Protein AF-A0A438H5S3-F1 (afdb_monomer_lite)

Foldseek 3Di:
DDDDDDDDDDQDDDDDDDDDDDPVVVVPDPPPDDDDDDDDDDPPPPDDDDDDDDDDDDPQPPPCVVVVHDRPPDDDDDADPVLVLCLVWLPPDPDPPVDDPDPPPCVSLQEWEWEDDQKIKTKHWDLDFFDFALWDDQDAPRRPHNIGIIIFIGNGQPVLLVVLLVPAPCNVVLCVVCVVVVHDSLQSLVVLLVVVCVVVVPPASLVLQVQKAKQQCCQHGSPDVNGRPDHMDIGRDDPDRDSSVSSNNSSNSNVNVVVSVVRRVVSVVVRPGNHQAYEYDDDVVRDDVSSPPPVVDDDRHYHYDPDDDPDPDPDPPPPPPDDDPDDDDDDDDDD

Sequence (335 aa):
MLGLSPVPFLTFYFLAEVHYLTMDDINRTECSFPWPSIGFWSNPRCCEGKNFCYLPLIRRDLKFQEMGLRAGTPVGTSLIDAHAGGVGVMESVAVPDSESKEYEKGAICHRLVLVCGTSTCHMAVSRSKLFIPGVWGPFWSAMVPEYWLTEGGQSATGALLDYIIENHVASPRLANRAASQNISVFELLNKILESMMQDLKSPFLAALTEDIHVLPDFHGNRSPIADPKAKGVVCGLTLDTSEKQLALLYLATVQSIAYGTRHIVDHCNAHGHQVRILTSLVMLQYTTLSSVNDPRLEPFPCSLPSKKKPHLRRHPRVSNNTSQKRYEFPGSKAM

Secondary structure (DSSP, 8-state):
----PPPP-----------PPPTTSTTS---------------TT--SS----PPP-S-HHHHHHHHTPPTT---PPP--HHHHHHHHHHT--S---TT-----TTGGGGEEEEEESSSEEEEEEESS----TTSEEEEETSSSTTSEEEEEEES-SHHHHHHHHHTSTTHHHHHHHHHHTT--HHHHHHHHHHHHHHHTT-SSGGGGGTT-EEE--BTBB-SSS-BTT---EEES--S--SHHHHHHHHHHHHHHHHHHHHHHHHHHHHTT----EEEEES--TT--GGG---TTS--PPEE--S-PPP-----------------PPP-----

pLDDT: mean 70.26, std 30.18, range [19.78, 98.44]

Radius of gyration: 25.5 Å; chains: 1; bounding box: 62×104×63 Å

Organism: Vitis vinifera (NCBI:txid29760)

Structure (mmCIF, N/CA/C/O backbone):
data_AF-A0A438H5S3-F1
#
_entry.id   AF-A0A438H5S3-F1
#
loop_
_atom_site.group_PDB
_atom_site.id
_atom_site.type_symbol
_atom_site.label_atom_id
_atom_site.label_alt_id
_atom_site.label_comp_id
_atom_site.label_asym_id
_atom_site.label_entity_id
_atom_site.label_seq_id
_atom_site.pdbx_PDB_ins_code
_atom_site.Cartn_x
_atom_site.Cartn_y
_atom_site.Cartn_z
_atom_site.occupancy
_atom_site.B_iso_or_equiv
_atom_site.auth_seq_id
_atom_site.auth_comp_id
_atom_site.auth_asym_id
_atom_site.auth_atom_id
_atom_site.pdbx_PDB_model_num
ATOM 1 N N . MET A 1 1 ? -5.871 -46.529 9.927 1.00 37.06 1 MET A N 1
ATOM 2 C CA . MET A 1 1 ? -4.431 -46.209 9.878 1.00 37.06 1 MET A CA 1
ATOM 3 C C . MET A 1 1 ? -4.132 -45.513 8.564 1.00 37.06 1 MET A C 1
ATOM 5 O O . MET A 1 1 ? -3.998 -46.203 7.572 1.00 37.06 1 MET A O 1
ATOM 9 N N . LEU A 1 2 ? -4.062 -44.185 8.558 1.00 26.47 2 LEU A N 1
ATOM 10 C CA . LEU A 1 2 ? -3.264 -43.393 7.617 1.00 26.47 2 LEU A CA 1
ATOM 11 C C . LEU A 1 2 ? -2.935 -42.107 8.379 1.00 26.47 2 LEU A C 1
ATOM 13 O O . LEU A 1 2 ? -3.813 -41.288 8.635 1.00 26.47 2 LEU A O 1
ATOM 17 N N . GLY A 1 3 ? -1.707 -42.043 8.891 1.00 26.39 3 GLY A N 1
ATOM 18 C CA . GLY A 1 3 ? -1.201 -40.923 9.670 1.00 26.39 3 GLY A CA 1
ATOM 19 C C . GLY A 1 3 ? -0.801 -39.782 8.745 1.00 26.39 3 GLY A C 1
ATOM 20 O O . GLY A 1 3 ? 0.027 -39.969 7.859 1.00 26.39 3 GLY A O 1
ATOM 21 N N . LEU A 1 4 ? -1.381 -38.609 8.973 1.00 28.36 4 LEU A N 1
ATOM 22 C CA . LEU A 1 4 ? -0.857 -37.346 8.472 1.00 28.36 4 LEU A CA 1
ATOM 23 C C . LEU A 1 4 ? 0.078 -36.800 9.553 1.00 28.36 4 LEU A C 1
ATOM 25 O O . LEU A 1 4 ? -0.358 -36.522 10.670 1.00 28.36 4 LEU A O 1
ATOM 29 N N . SER A 1 5 ? 1.373 -36.718 9.249 1.00 23.91 5 SER A N 1
ATOM 30 C CA . SER A 1 5 ? 2.348 -36.079 10.134 1.00 23.91 5 SER A CA 1
ATOM 31 C C . SER A 1 5 ? 2.116 -34.563 10.159 1.00 23.91 5 SER A C 1
ATOM 33 O O . SER A 1 5 ? 1.920 -33.980 9.090 1.00 23.91 5 SER A O 1
ATOM 35 N N . PRO A 1 6 ? 2.204 -33.896 11.319 1.00 26.66 6 PRO A N 1
ATOM 36 C CA . PRO A 1 6 ? 2.187 -32.443 11.378 1.00 26.66 6 PRO A CA 1
ATOM 37 C C . PRO A 1 6 ? 3.535 -31.899 10.886 1.00 26.66 6 PRO A C 1
ATOM 39 O O . PRO A 1 6 ? 4.583 -32.204 11.454 1.00 26.66 6 PRO A O 1
ATOM 42 N N . VAL A 1 7 ? 3.514 -31.101 9.820 1.00 25.98 7 VAL A N 1
ATOM 43 C CA . VAL A 1 7 ? 4.663 -30.278 9.413 1.00 25.98 7 VAL A CA 1
ATOM 44 C C . VAL A 1 7 ? 4.727 -29.087 10.384 1.00 25.98 7 VAL A C 1
ATOM 46 O O . VAL A 1 7 ? 3.685 -28.481 10.646 1.00 25.98 7 VAL A O 1
ATOM 49 N N . PRO A 1 8 ? 5.885 -28.764 10.985 1.00 23.94 8 PRO A N 1
ATOM 50 C CA . PRO A 1 8 ? 5.950 -27.781 12.059 1.00 23.94 8 PRO A CA 1
ATOM 51 C C . PRO A 1 8 ? 5.757 -26.357 11.524 1.00 23.94 8 PRO A C 1
ATOM 53 O O . PRO A 1 8 ? 6.464 -25.907 10.626 1.00 23.94 8 PRO A O 1
ATOM 56 N N . PHE A 1 9 ? 4.812 -25.634 12.126 1.00 22.81 9 PHE A N 1
ATOM 57 C CA . PHE A 1 9 ? 4.673 -24.187 12.003 1.00 22.81 9 PHE A CA 1
ATOM 58 C C . PHE A 1 9 ? 5.877 -23.504 12.670 1.00 22.81 9 PHE A C 1
ATOM 60 O O . PHE A 1 9 ? 6.016 -23.563 13.892 1.00 22.81 9 PHE A O 1
ATOM 67 N N . LEU A 1 10 ? 6.729 -22.827 11.894 1.00 20.64 10 LEU A N 1
ATOM 68 C CA . LEU A 1 10 ? 7.662 -21.837 12.435 1.00 20.64 10 LEU A CA 1
ATOM 69 C C . LEU A 1 10 ? 7.034 -20.442 12.350 1.00 20.64 10 LEU A C 1
ATOM 71 O O . LEU A 1 10 ? 7.079 -19.767 11.325 1.00 20.64 10 LEU A O 1
ATOM 75 N N . THR A 1 11 ? 6.461 -20.007 13.468 1.00 21.38 11 THR A N 1
ATOM 76 C CA . THR A 1 11 ? 6.109 -18.608 13.720 1.00 21.38 11 THR A CA 1
ATOM 77 C C . THR A 1 11 ? 7.371 -17.876 14.174 1.00 21.38 11 THR A C 1
ATOM 79 O O . THR A 1 11 ? 7.846 -18.101 15.285 1.00 21.38 11 THR A O 1
ATOM 82 N N . PHE A 1 12 ? 7.931 -17.000 13.339 1.00 20.83 12 PHE A N 1
ATOM 83 C CA . PHE A 1 12 ? 9.063 -16.160 13.736 1.00 20.83 12 PHE A CA 1
ATOM 84 C C . PHE A 1 12 ? 8.586 -14.829 14.334 1.00 20.83 12 PHE A C 1
ATOM 86 O O . PHE A 1 12 ? 8.006 -13.989 13.646 1.00 20.83 12 PHE A O 1
ATOM 93 N N . TYR A 1 13 ? 8.884 -14.630 15.618 1.00 21.47 13 TYR A N 1
ATOM 94 C CA . TYR A 1 13 ? 8.902 -13.328 16.286 1.00 21.47 13 TYR A CA 1
ATOM 95 C C . TYR A 1 13 ? 10.319 -12.759 16.212 1.00 21.47 13 TYR A C 1
ATOM 97 O O . TYR A 1 13 ? 11.254 -13.457 16.592 1.00 21.47 13 TYR A O 1
ATOM 105 N N . PHE A 1 14 ? 10.493 -11.496 15.813 1.00 21.41 14 PHE A N 1
ATOM 106 C CA . PHE A 1 14 ? 11.745 -10.783 16.086 1.00 21.41 14 PHE A CA 1
ATOM 107 C C . PHE A 1 14 ? 11.515 -9.318 16.476 1.00 21.41 14 PHE A C 1
ATOM 109 O O . PHE A 1 14 ? 11.067 -8.492 15.680 1.00 21.41 14 PHE A O 1
ATOM 116 N N . LEU A 1 15 ? 11.871 -9.026 17.730 1.00 21.03 15 LEU A N 1
ATOM 117 C CA . LEU A 1 15 ? 12.288 -7.719 18.233 1.00 21.03 15 LEU A CA 1
ATOM 118 C C . LEU A 1 15 ? 13.704 -7.444 17.708 1.00 21.03 15 LEU A C 1
ATOM 120 O O . LEU A 1 15 ? 14.541 -8.343 17.720 1.00 21.03 15 LEU A O 1
ATOM 124 N N . ALA A 1 16 ? 13.994 -6.217 17.278 1.00 21.98 16 ALA A N 1
ATOM 125 C CA . ALA A 1 16 ? 15.363 -5.815 16.959 1.00 21.98 16 ALA A CA 1
ATOM 126 C C . ALA A 1 16 ? 15.687 -4.456 17.590 1.00 21.98 16 ALA A C 1
ATOM 128 O O . ALA A 1 16 ? 15.118 -3.427 17.208 1.00 21.98 16 ALA A O 1
ATOM 129 N N . GLU A 1 17 ? 16.604 -4.500 18.558 1.00 20.53 17 GLU A N 1
ATOM 130 C CA . GLU A 1 17 ? 17.316 -3.366 19.150 1.00 20.53 17 GLU A CA 1
ATOM 131 C C . GLU A 1 17 ? 18.382 -2.794 18.197 1.00 20.53 17 GLU A C 1
ATOM 133 O O . GLU A 1 17 ? 18.766 -3.395 17.193 1.00 20.53 17 GLU A O 1
ATOM 138 N N . VAL A 1 18 ? 18.808 -1.569 18.504 1.00 23.45 18 VAL A N 1
ATOM 139 C CA . VAL A 1 18 ? 19.548 -0.638 17.643 1.00 23.45 18 VAL A CA 1
ATOM 140 C C . VAL A 1 18 ? 21.055 -0.736 17.876 1.00 23.45 18 VAL A C 1
ATOM 142 O O . VAL A 1 18 ? 21.499 -0.539 19.000 1.00 23.45 18 VAL A O 1
ATOM 145 N N . HIS A 1 19 ? 21.853 -0.873 16.810 1.00 19.78 19 HIS A N 1
ATOM 146 C CA . HIS A 1 19 ? 23.276 -0.507 16.825 1.00 19.78 19 HIS A CA 1
ATOM 147 C C . HIS A 1 19 ? 23.683 0.234 15.537 1.00 19.78 19 HIS A C 1
ATOM 149 O O . HIS A 1 19 ? 23.229 -0.090 14.439 1.00 19.78 19 HIS A O 1
ATOM 155 N N . TYR A 1 20 ? 24.505 1.277 15.700 1.00 24.50 20 TYR A N 1
ATOM 156 C CA . TYR A 1 20 ? 24.965 2.214 14.665 1.00 24.50 20 TYR A CA 1
ATOM 157 C C . TYR A 1 20 ? 26.263 1.741 13.980 1.00 24.50 20 TYR A C 1
ATOM 159 O O . TYR A 1 20 ? 27.074 1.071 14.611 1.00 24.50 20 TYR A O 1
ATOM 167 N N . LEU A 1 21 ? 26.491 2.181 12.734 1.00 21.86 21 LEU A N 1
ATOM 168 C CA . LEU A 1 21 ? 27.829 2.292 12.126 1.00 21.86 21 LEU A CA 1
ATOM 169 C C . LEU A 1 21 ? 28.310 3.739 12.303 1.00 21.86 21 LEU A C 1
ATOM 171 O O . LEU A 1 21 ? 27.560 4.674 12.001 1.00 21.86 21 LEU A O 1
ATOM 175 N N . THR A 1 22 ? 29.524 3.928 12.813 1.00 24.50 22 THR A N 1
ATOM 176 C CA . THR A 1 22 ? 30.148 5.247 13.004 1.00 24.50 22 THR A CA 1
ATOM 177 C C . THR A 1 22 ? 30.963 5.645 11.766 1.00 24.50 22 THR A C 1
ATOM 179 O O . THR A 1 22 ? 31.219 4.839 10.873 1.00 24.50 22 THR A O 1
ATOM 182 N N . MET A 1 23 ? 31.358 6.921 11.685 1.00 26.53 23 MET A N 1
ATOM 183 C CA . MET A 1 23 ? 32.121 7.506 10.565 1.00 26.53 23 MET A CA 1
ATOM 184 C C . MET A 1 23 ? 33.448 6.789 10.237 1.00 26.53 23 MET A C 1
ATOM 186 O O . MET A 1 23 ? 33.975 6.983 9.142 1.00 26.53 23 MET A O 1
ATOM 190 N N . ASP A 1 24 ? 33.969 5.954 11.138 1.00 26.31 24 ASP A N 1
ATOM 191 C CA . ASP A 1 24 ? 35.230 5.232 10.944 1.00 26.31 24 ASP A CA 1
ATOM 192 C C . ASP A 1 24 ? 35.114 4.038 9.979 1.00 26.31 24 ASP A C 1
ATOM 194 O O . ASP A 1 24 ? 36.100 3.684 9.328 1.00 26.31 24 ASP A O 1
ATOM 198 N N . ASP A 1 25 ? 33.916 3.466 9.801 1.00 26.98 25 ASP A N 1
ATOM 199 C CA . ASP A 1 25 ? 33.708 2.290 8.939 1.00 26.98 25 ASP A CA 1
ATOM 200 C C . ASP A 1 25 ? 33.747 2.630 7.437 1.00 26.98 25 ASP A C 1
ATOM 202 O O . ASP A 1 25 ? 34.123 1.800 6.610 1.00 26.98 25 ASP A O 1
ATOM 206 N N . ILE A 1 26 ? 33.417 3.875 7.070 1.00 31.47 26 ILE A N 1
ATOM 207 C CA . ILE A 1 26 ? 33.381 4.344 5.670 1.00 31.47 26 ILE A CA 1
ATOM 208 C C . ILE A 1 26 ? 34.795 4.540 5.098 1.00 31.47 26 ILE A C 1
ATOM 210 O O . ILE A 1 26 ? 35.000 4.400 3.894 1.00 31.47 26 ILE A O 1
ATOM 214 N N . ASN A 1 27 ? 35.790 4.812 5.944 1.00 26.31 27 ASN A N 1
ATOM 215 C CA . ASN A 1 27 ? 37.162 5.070 5.498 1.00 26.31 27 ASN A CA 1
ATOM 216 C C . ASN A 1 27 ? 37.997 3.796 5.269 1.00 26.31 27 ASN A C 1
ATOM 218 O O . ASN A 1 27 ? 39.144 3.910 4.841 1.00 26.31 27 ASN A O 1
ATOM 222 N N . ARG A 1 28 ? 37.466 2.592 5.546 1.00 25.48 28 ARG A N 1
ATOM 223 C CA . ARG A 1 28 ? 38.222 1.325 5.442 1.00 25.48 28 ARG A CA 1
ATOM 224 C C . ARG A 1 28 ? 37.840 0.418 4.273 1.00 25.48 28 ARG A C 1
ATOM 226 O O . ARG A 1 28 ? 38.554 -0.546 4.017 1.00 25.48 28 ARG A O 1
ATOM 233 N N . THR A 1 29 ? 36.763 0.699 3.545 1.00 26.38 29 THR A N 1
ATOM 234 C CA . THR A 1 29 ? 36.376 -0.102 2.374 1.00 26.38 29 THR A CA 1
ATOM 235 C C . THR A 1 29 ? 36.900 0.524 1.085 1.00 26.38 29 THR A C 1
ATOM 237 O O . THR A 1 29 ? 36.249 1.385 0.492 1.00 26.38 29 THR A O 1
ATOM 240 N N . GLU A 1 30 ? 38.060 0.062 0.616 1.00 24.67 30 GLU A N 1
ATOM 241 C CA . GLU A 1 30 ? 38.422 0.155 -0.800 1.00 24.67 30 GLU A CA 1
ATOM 242 C C . GLU A 1 30 ? 37.455 -0.728 -1.608 1.00 24.67 30 GLU A C 1
ATOM 244 O O . GLU A 1 30 ? 37.693 -1.912 -1.830 1.00 24.67 30 GLU A O 1
ATOM 249 N N . CYS A 1 31 ? 36.320 -0.170 -2.031 1.00 25.48 31 CYS A N 1
ATOM 250 C CA . CYS A 1 31 ? 35.437 -0.825 -2.995 1.00 25.48 31 CYS A CA 1
ATOM 251 C C . CYS A 1 31 ? 35.999 -0.637 -4.408 1.00 25.48 31 CYS A C 1
ATOM 253 O O . CYS A 1 31 ? 35.586 0.253 -5.152 1.00 25.48 31 CYS A O 1
ATOM 255 N N . SER A 1 32 ? 36.949 -1.484 -4.787 1.00 22.31 32 SER A N 1
ATOM 256 C CA . SER A 1 32 ? 37.387 -1.664 -6.169 1.00 22.31 32 SER A CA 1
ATOM 257 C C . SER A 1 32 ? 36.390 -2.565 -6.911 1.00 22.31 32 SER A C 1
ATOM 259 O O . SER A 1 32 ? 36.549 -3.778 -6.986 1.00 22.31 32 SER A O 1
ATOM 261 N N . PHE A 1 33 ? 35.339 -1.964 -7.477 1.00 23.95 33 PHE A N 1
ATOM 262 C CA . PHE A 1 33 ? 34.476 -2.618 -8.469 1.00 23.95 33 PHE A CA 1
ATOM 263 C C . PHE A 1 33 ? 34.678 -1.969 -9.847 1.00 23.95 33 PHE A C 1
ATOM 265 O O . PHE A 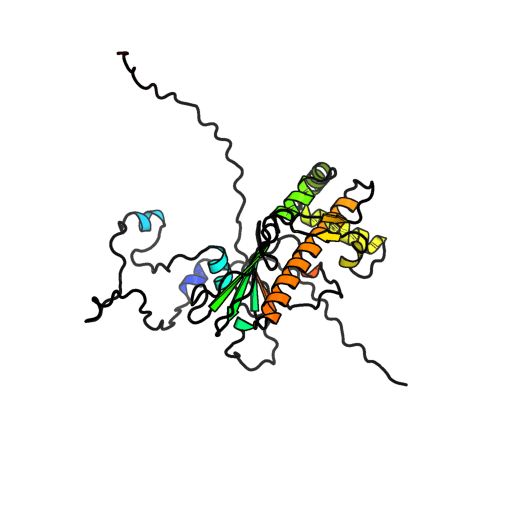1 33 ? 34.501 -0.753 -9.976 1.00 23.95 33 PHE A O 1
ATOM 272 N N . PRO A 1 34 ? 35.043 -2.738 -10.891 1.00 25.34 34 PRO A N 1
ATOM 273 C CA . PRO A 1 34 ? 35.196 -2.206 -12.235 1.00 25.34 34 PRO A CA 1
ATOM 274 C C . PRO A 1 34 ? 33.810 -1.993 -12.849 1.00 25.34 34 PRO A C 1
ATOM 276 O O . PRO A 1 34 ? 33.134 -2.944 -13.230 1.00 25.34 34 PRO A O 1
ATOM 279 N N . TRP A 1 35 ? 33.379 -0.738 -12.950 1.00 25.98 35 TRP A N 1
ATOM 280 C CA . TRP A 1 35 ? 32.244 -0.352 -13.787 1.00 25.98 35 TRP A CA 1
ATOM 281 C C . TRP A 1 35 ? 32.654 -0.477 -15.265 1.00 25.98 35 TRP A C 1
ATOM 283 O O . TRP A 1 35 ? 33.569 0.238 -15.686 1.00 25.98 35 TRP A O 1
ATOM 293 N N . PRO A 1 36 ? 32.015 -1.331 -16.087 1.00 25.64 36 PRO A N 1
ATOM 294 C CA . PRO A 1 36 ? 32.173 -1.250 -17.530 1.00 25.64 36 PRO A CA 1
ATOM 295 C C . PRO A 1 36 ? 31.586 0.077 -18.013 1.00 25.64 36 PRO A C 1
ATOM 297 O O . PRO A 1 36 ? 30.545 0.530 -17.542 1.00 25.64 36 PRO A O 1
ATOM 300 N N . SER A 1 37 ? 32.285 0.717 -18.941 1.00 26.16 37 SER A N 1
ATOM 301 C CA . SER A 1 37 ? 31.961 2.027 -19.495 1.00 26.16 37 SER A CA 1
ATOM 302 C C . SER A 1 37 ? 30.560 2.041 -20.122 1.00 26.16 37 SER A C 1
ATOM 304 O O . SER A 1 37 ? 30.333 1.451 -21.174 1.00 26.16 37 SER A O 1
ATOM 306 N N . ILE A 1 38 ? 29.616 2.725 -19.474 1.00 31.73 38 ILE A N 1
ATOM 307 C CA . ILE A 1 38 ? 28.243 2.911 -19.956 1.00 31.73 38 ILE A CA 1
ATOM 308 C C . ILE A 1 38 ? 28.243 4.022 -21.011 1.00 31.73 38 ILE A C 1
ATOM 310 O O . ILE A 1 38 ? 28.465 5.191 -20.697 1.00 31.73 38 ILE A O 1
ATOM 314 N N . GLY A 1 39 ? 27.981 3.660 -22.266 1.00 23.97 39 GLY A N 1
ATOM 315 C CA . GLY A 1 39 ? 27.610 4.607 -23.313 1.00 23.97 39 GLY A CA 1
ATOM 316 C C . GLY A 1 39 ? 26.096 4.784 -23.335 1.00 23.97 39 GLY A C 1
ATOM 317 O O . GLY A 1 39 ? 25.390 3.862 -23.724 1.00 23.97 39 GLY A O 1
ATOM 318 N N . PHE A 1 40 ? 25.591 5.957 -22.946 1.00 30.81 40 PHE A N 1
ATOM 319 C CA . PHE A 1 40 ? 24.218 6.371 -23.245 1.00 30.81 40 PHE A CA 1
ATOM 320 C C . PHE A 1 40 ? 24.155 7.869 -23.572 1.00 30.81 40 PHE A C 1
ATOM 322 O O . PHE A 1 40 ? 24.781 8.685 -22.902 1.00 30.81 40 PHE A O 1
ATOM 329 N N . TRP A 1 41 ? 23.358 8.174 -24.605 1.00 28.97 41 TRP A N 1
ATOM 330 C CA . TRP A 1 41 ? 23.198 9.436 -25.347 1.00 28.97 41 TRP A CA 1
ATOM 331 C C . TRP A 1 41 ? 24.334 9.807 -26.313 1.00 28.97 41 TRP A C 1
ATOM 333 O O . TRP A 1 41 ? 25.029 10.801 -26.128 1.00 28.97 41 TRP A O 1
ATOM 343 N N . SER A 1 42 ? 24.448 9.083 -27.432 1.00 27.27 42 SER A N 1
ATOM 344 C CA . SER A 1 42 ? 25.041 9.640 -28.654 1.00 27.27 42 SER A CA 1
ATOM 345 C C . SER A 1 42 ? 23.956 9.916 -29.700 1.00 27.27 42 SER A C 1
ATOM 347 O O . SER A 1 42 ? 23.357 9.029 -30.300 1.00 27.27 42 SER A O 1
ATOM 349 N N . ASN A 1 43 ? 23.721 11.206 -29.937 1.00 26.73 43 ASN A N 1
ATOM 350 C CA . ASN A 1 43 ? 23.337 11.707 -31.254 1.00 26.73 43 ASN A CA 1
ATOM 351 C C . ASN A 1 43 ? 24.373 11.152 -32.267 1.00 26.73 43 ASN A C 1
ATOM 353 O O . ASN A 1 43 ? 25.567 11.261 -31.965 1.00 26.73 43 ASN A O 1
ATOM 357 N N . PRO A 1 44 ? 24.003 10.571 -33.429 1.00 27.78 44 PRO A N 1
ATOM 358 C CA . PRO A 1 44 ? 24.924 9.795 -34.280 1.00 27.78 44 PRO A CA 1
ATOM 359 C C . PRO A 1 44 ? 26.115 10.558 -34.896 1.00 27.78 44 PRO A C 1
ATOM 361 O O . PRO A 1 44 ? 26.810 10.016 -35.746 1.00 27.78 44 PRO A O 1
ATOM 364 N N . ARG A 1 45 ? 26.366 11.814 -34.509 1.00 27.66 45 ARG A N 1
ATOM 365 C CA . ARG A 1 45 ? 27.473 12.644 -35.009 1.00 27.66 45 ARG A CA 1
ATOM 366 C C . ARG A 1 45 ? 28.648 12.828 -34.039 1.00 27.66 45 ARG A C 1
ATOM 368 O O . ARG A 1 45 ? 29.594 13.515 -34.398 1.00 27.66 45 ARG A O 1
ATOM 375 N N . CYS A 1 46 ? 28.626 12.231 -32.845 1.00 29.59 46 CYS A N 1
ATOM 376 C CA . CYS A 1 46 ? 29.660 12.456 -31.819 1.00 29.59 46 CYS A CA 1
ATOM 377 C C . CYS A 1 46 ? 30.400 11.184 -31.373 1.00 29.59 46 CYS A C 1
ATOM 379 O O . CYS A 1 46 ? 30.668 11.015 -30.186 1.00 29.59 46 CYS A O 1
ATOM 381 N N . CYS A 1 47 ? 30.733 10.277 -32.291 1.00 29.77 47 CYS A N 1
ATOM 382 C CA . CYS A 1 47 ? 31.526 9.092 -31.952 1.00 29.77 47 CYS A CA 1
ATOM 383 C C . CYS A 1 47 ? 32.763 8.955 -32.842 1.00 29.77 47 CYS A C 1
ATOM 385 O O . CYS A 1 47 ? 32.860 8.026 -33.630 1.00 29.77 47 CYS A O 1
ATOM 387 N N . GLU A 1 48 ? 33.737 9.842 -32.642 1.00 29.16 48 GLU A N 1
ATOM 388 C CA . GLU A 1 48 ? 35.144 9.529 -32.893 1.00 29.16 48 GLU A CA 1
ATOM 389 C C . GLU A 1 48 ? 35.978 9.993 -31.694 1.00 29.16 48 GLU A C 1
ATOM 391 O O . GLU A 1 48 ? 36.017 11.175 -31.368 1.00 29.16 48 GLU A O 1
ATOM 396 N N . GLY A 1 49 ? 36.641 9.039 -31.035 1.00 29.23 49 GLY A N 1
ATOM 397 C CA . GLY A 1 49 ? 37.737 9.306 -30.103 1.00 29.23 49 GLY A CA 1
ATOM 398 C C . GLY A 1 49 ? 37.340 9.623 -28.657 1.00 29.23 49 GLY A C 1
ATOM 399 O O . GLY A 1 49 ? 3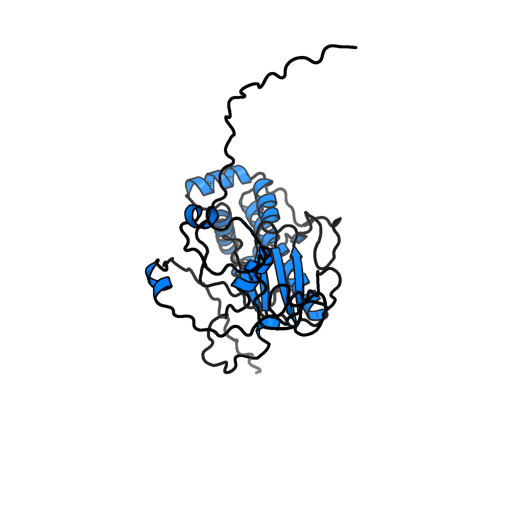6.814 10.685 -28.355 1.00 29.23 49 GLY A O 1
ATOM 400 N N . LYS A 1 50 ? 37.674 8.682 -27.758 1.00 39.59 50 LYS A N 1
ATOM 401 C CA . LYS A 1 50 ? 37.950 8.840 -26.314 1.00 39.59 50 LYS A CA 1
ATOM 402 C C . LYS A 1 50 ? 37.515 10.182 -25.698 1.00 39.59 50 LYS A C 1
ATOM 404 O O . LYS A 1 50 ? 38.276 11.130 -25.807 1.00 39.59 50 LYS A O 1
ATOM 409 N N . ASN A 1 51 ? 36.388 10.232 -24.978 1.00 29.25 51 ASN A N 1
ATOM 410 C CA . ASN A 1 51 ? 36.167 11.146 -23.843 1.00 29.25 51 ASN A CA 1
ATOM 411 C C . ASN A 1 51 ? 34.860 10.810 -23.102 1.00 29.25 51 ASN A C 1
ATOM 413 O O . ASN A 1 51 ? 33.818 10.608 -23.717 1.00 29.25 51 ASN A O 1
ATOM 417 N N . PHE A 1 52 ? 34.926 10.768 -21.768 1.00 32.03 52 PHE A N 1
ATOM 418 C CA . PHE A 1 52 ? 33.765 10.737 -20.875 1.00 32.03 52 PHE A CA 1
ATOM 419 C C . PHE A 1 52 ? 32.836 11.924 -21.181 1.00 32.03 52 PHE A C 1
ATOM 421 O O . PHE A 1 52 ? 33.286 13.072 -21.201 1.00 32.03 52 PHE A O 1
ATOM 428 N N . CYS A 1 53 ? 31.538 11.669 -21.370 1.00 28.70 53 CYS A N 1
ATOM 429 C CA . CYS A 1 53 ? 30.531 12.723 -21.482 1.00 28.70 53 CYS A CA 1
ATOM 430 C C . CYS A 1 53 ? 30.330 13.407 -20.120 1.00 28.70 53 CYS A C 1
ATOM 432 O O . CYS A 1 53 ? 29.496 13.003 -19.314 1.00 28.70 53 CYS A O 1
ATOM 434 N N . TYR A 1 54 ? 31.098 14.463 -19.858 1.00 35.12 54 TYR A N 1
ATOM 435 C CA . TYR A 1 54 ? 30.795 15.417 -18.796 1.00 35.12 54 TYR A CA 1
ATOM 436 C C . TYR A 1 54 ? 29.634 16.318 -19.242 1.00 35.12 54 TYR A C 1
ATOM 438 O O . TYR A 1 54 ? 29.749 17.009 -20.254 1.00 35.12 54 TYR A O 1
ATOM 446 N N . LEU A 1 55 ? 28.536 16.363 -18.474 1.00 32.34 55 LEU A N 1
ATOM 447 C CA . LEU A 1 55 ? 27.547 17.440 -18.609 1.00 32.34 55 LEU A CA 1
ATOM 448 C C . LEU A 1 55 ? 28.243 18.802 -18.383 1.00 32.34 55 LEU A C 1
ATOM 450 O O . LEU A 1 55 ? 28.958 18.955 -17.383 1.00 32.34 55 LEU A O 1
ATOM 454 N N . PRO A 1 56 ? 28.050 19.804 -19.260 1.00 34.88 56 PRO A N 1
ATOM 455 C CA . PRO A 1 56 ? 28.702 21.094 -19.105 1.00 34.88 56 PRO A CA 1
ATOM 456 C C . PRO A 1 56 ? 27.996 21.968 -18.051 1.00 34.88 56 PRO A C 1
ATOM 458 O O . PRO A 1 56 ? 26.791 22.188 -18.095 1.00 34.88 56 PRO A O 1
ATOM 461 N N . LEU A 1 57 ? 28.815 22.513 -17.144 1.00 38.44 57 LEU A N 1
ATOM 462 C CA . LEU A 1 57 ? 28.658 23.804 -16.454 1.00 38.44 57 LEU A CA 1
ATOM 463 C C . LEU A 1 57 ? 27.429 24.007 -15.542 1.00 38.44 57 LEU A C 1
ATOM 465 O O . LEU A 1 57 ? 26.627 24.916 -15.730 1.00 38.44 57 LEU A O 1
ATOM 469 N N . ILE A 1 58 ? 27.397 23.282 -14.422 1.00 45.00 58 ILE A N 1
ATOM 470 C CA . ILE A 1 58 ? 26.895 23.844 -13.155 1.00 45.00 58 ILE A CA 1
ATOM 471 C C . ILE A 1 58 ? 28.108 24.485 -12.467 1.00 45.00 58 ILE A C 1
ATOM 473 O O . ILE A 1 58 ? 29.138 23.821 -12.363 1.00 45.00 58 ILE A O 1
ATOM 477 N N . ARG A 1 59 ? 28.025 25.758 -12.038 1.00 41.53 59 ARG A N 1
ATOM 478 C CA . ARG A 1 59 ? 29.097 26.462 -11.293 1.00 41.53 59 ARG A CA 1
ATOM 479 C C . ARG A 1 59 ? 29.671 25.537 -10.208 1.00 41.53 59 ARG A C 1
ATOM 481 O O . ARG A 1 59 ? 28.973 25.236 -9.241 1.00 41.53 59 ARG A O 1
ATOM 488 N N . ARG A 1 60 ? 30.900 25.049 -10.413 1.00 49.56 60 ARG A N 1
ATOM 489 C CA . ARG A 1 60 ? 31.449 23.899 -9.679 1.00 49.56 60 ARG A CA 1
ATOM 490 C C . ARG A 1 60 ? 31.816 24.226 -8.235 1.00 49.56 60 ARG A C 1
ATOM 492 O O . ARG A 1 60 ? 31.609 23.378 -7.385 1.00 49.56 60 ARG A O 1
ATOM 499 N N . ASP A 1 61 ? 32.264 25.438 -7.928 1.00 48.59 61 ASP A N 1
ATOM 500 C CA . ASP A 1 61 ? 33.005 25.634 -6.672 1.00 48.59 61 ASP A CA 1
ATOM 501 C C . ASP A 1 61 ? 32.139 26.029 -5.467 1.00 48.59 61 ASP A C 1
ATOM 503 O O . ASP A 1 61 ? 32.448 25.652 -4.339 1.00 48.59 61 ASP A O 1
ATOM 507 N N . LEU A 1 62 ? 31.008 26.709 -5.687 1.00 50.44 62 LEU A N 1
ATOM 508 C CA . LEU A 1 62 ? 30.162 27.201 -4.588 1.00 50.44 62 LEU A CA 1
ATOM 509 C C . LEU A 1 62 ? 29.401 26.074 -3.865 1.00 50.44 62 LEU A C 1
ATOM 511 O O . LEU A 1 62 ? 29.208 26.141 -2.658 1.00 50.44 62 LEU A O 1
ATOM 515 N N . LYS A 1 63 ? 29.037 24.991 -4.563 1.00 60.00 63 LYS A N 1
ATOM 516 C CA . LYS A 1 63 ? 28.184 23.932 -3.991 1.00 60.00 63 LYS A CA 1
ATOM 517 C C . LYS A 1 63 ? 28.922 22.924 -3.105 1.00 60.00 63 LYS A C 1
ATOM 519 O O . LYS A 1 63 ? 28.319 22.366 -2.194 1.00 60.00 63 LYS A O 1
ATOM 524 N N . PHE A 1 64 ? 30.206 22.655 -3.356 1.00 66.31 64 PHE A N 1
ATOM 525 C CA . PHE A 1 64 ? 30.952 21.664 -2.564 1.00 66.31 64 PHE A CA 1
ATOM 526 C C . PHE A 1 64 ? 31.306 22.187 -1.173 1.00 66.31 64 PHE A C 1
ATOM 528 O O . PHE A 1 64 ? 31.208 21.438 -0.205 1.00 66.31 64 PHE A O 1
ATOM 535 N N . GLN A 1 65 ? 31.652 23.475 -1.067 1.00 66.06 65 GLN A N 1
ATOM 536 C CA . GLN A 1 65 ? 31.933 24.120 0.216 1.00 66.06 65 GLN A CA 1
ATOM 537 C C . GLN A 1 65 ? 30.675 24.214 1.089 1.00 66.06 65 GLN A C 1
ATOM 539 O O . GLN A 1 65 ? 30.748 23.923 2.278 1.00 66.06 65 GLN A O 1
ATOM 544 N N . GLU A 1 66 ? 29.516 24.517 0.495 1.00 85.50 66 GLU A N 1
ATOM 545 C CA . GLU A 1 66 ? 28.218 24.525 1.190 1.00 85.50 66 GLU A CA 1
ATOM 546 C C . GLU A 1 66 ? 27.829 23.145 1.751 1.00 85.50 66 GLU A C 1
ATOM 548 O O . GLU A 1 66 ? 27.214 23.060 2.811 1.00 85.50 66 GLU A O 1
ATOM 553 N N . MET A 1 67 ? 28.198 22.060 1.060 1.00 85.50 67 MET A N 1
ATOM 554 C CA . MET A 1 67 ? 27.913 20.679 1.481 1.00 85.50 67 MET A CA 1
ATOM 555 C C . MET A 1 67 ? 29.040 20.034 2.305 1.00 85.50 67 MET A C 1
ATOM 557 O O . MET A 1 67 ? 28.889 18.898 2.749 1.00 85.50 67 MET A O 1
ATOM 561 N N . GLY A 1 68 ? 30.177 20.715 2.491 1.00 90.00 68 GLY A N 1
ATOM 562 C CA . GLY A 1 68 ? 31.354 20.156 3.164 1.00 90.00 68 GLY A CA 1
ATOM 563 C C . GLY A 1 68 ? 32.009 18.978 2.424 1.00 90.00 68 GLY A C 1
ATOM 564 O O . GLY A 1 68 ? 32.661 18.146 3.052 1.00 90.00 68 GLY A O 1
ATOM 565 N N . LEU A 1 69 ? 31.829 18.876 1.103 1.00 90.75 69 LEU A N 1
ATOM 566 C CA . LEU A 1 69 ? 32.345 17.776 0.279 1.00 90.75 69 LEU A CA 1
ATOM 567 C C . LEU A 1 69 ? 33.594 18.186 -0.511 1.00 90.75 69 LEU A C 1
ATOM 569 O O . LEU A 1 69 ? 33.830 19.360 -0.787 1.00 90.75 69 LEU A O 1
ATOM 573 N N . ARG A 1 70 ? 34.402 17.199 -0.915 1.00 88.00 70 ARG A N 1
ATOM 574 C CA . ARG A 1 70 ? 35.586 17.435 -1.756 1.00 88.00 70 ARG A CA 1
ATOM 575 C C . ARG A 1 70 ? 35.181 17.630 -3.218 1.00 88.00 70 ARG A C 1
ATOM 577 O O . ARG A 1 70 ? 34.349 16.884 -3.742 1.00 88.00 70 ARG A O 1
ATOM 584 N N . ALA A 1 71 ? 35.810 18.588 -3.897 1.00 87.50 71 ALA A N 1
ATOM 585 C CA . ALA A 1 71 ? 35.666 18.737 -5.341 1.00 87.50 71 ALA A CA 1
ATOM 586 C C . ALA A 1 71 ? 36.085 17.440 -6.058 1.00 87.50 71 ALA A C 1
ATOM 588 O O . ALA A 1 71 ? 37.070 16.805 -5.684 1.00 87.50 71 ALA A O 1
ATOM 589 N N . GLY A 1 72 ? 35.314 17.037 -7.069 1.00 85.25 72 GLY A N 1
ATOM 590 C CA . GLY A 1 72 ? 35.534 15.780 -7.794 1.00 85.25 72 GLY A CA 1
ATOM 591 C C . GLY A 1 72 ? 34.887 14.541 -7.163 1.00 85.25 72 GLY A C 1
ATOM 592 O O . GLY A 1 72 ? 35.030 13.458 -7.722 1.00 85.25 72 GLY A O 1
ATOM 593 N N . THR A 1 73 ? 34.146 14.678 -6.052 1.00 88.56 73 THR A N 1
ATOM 594 C CA . THR A 1 73 ? 33.316 13.581 -5.515 1.00 88.56 73 THR A CA 1
ATOM 595 C C . THR A 1 73 ? 32.348 13.082 -6.603 1.00 88.56 73 THR A C 1
ATOM 597 O O . THR A 1 73 ? 31.605 13.909 -7.142 1.00 88.56 73 THR A O 1
ATOM 600 N N . PRO A 1 74 ? 32.330 11.775 -6.945 1.00 89.44 74 PRO A N 1
ATOM 601 C CA . PRO A 1 74 ? 31.407 11.238 -7.941 1.00 89.44 74 PRO A CA 1
ATOM 602 C C . PRO A 1 74 ? 29.949 11.498 -7.560 1.00 89.44 74 PRO A C 1
ATOM 604 O O . PRO A 1 74 ? 29.548 11.293 -6.415 1.00 89.44 74 PRO A O 1
ATOM 607 N N . VAL A 1 75 ? 29.147 11.925 -8.534 1.00 88.56 75 VAL A N 1
ATOM 608 C CA . VAL A 1 75 ? 27.714 12.179 -8.357 1.00 88.56 75 VAL A CA 1
ATOM 609 C C . VAL A 1 75 ? 26.956 11.237 -9.279 1.00 88.56 75 VAL A C 1
ATOM 611 O O . VAL A 1 75 ? 27.105 11.311 -10.498 1.00 88.56 75 VAL A O 1
ATOM 614 N N . GLY A 1 76 ? 26.171 10.334 -8.691 1.00 87.56 76 GLY A N 1
ATOM 615 C CA . GLY A 1 76 ? 25.290 9.454 -9.454 1.00 87.56 76 GLY A CA 1
ATOM 616 C C . GLY A 1 76 ? 24.178 10.237 -10.153 1.00 87.56 76 GLY A C 1
ATOM 617 O O . GLY A 1 76 ? 23.777 11.312 -9.699 1.00 87.56 76 GLY A O 1
ATOM 618 N N . THR A 1 77 ? 23.659 9.692 -11.252 1.00 89.38 77 THR A N 1
ATOM 619 C CA . THR A 1 77 ? 22.464 10.240 -11.906 1.00 89.38 77 THR A CA 1
ATOM 620 C C . THR A 1 77 ? 21.279 10.225 -10.939 1.00 89.38 77 THR A C 1
ATOM 622 O O . THR A 1 77 ? 21.145 9.326 -10.109 1.00 89.38 77 THR A O 1
ATOM 625 N N . SER A 1 78 ? 20.413 11.234 -11.036 1.00 91.81 78 SER A N 1
ATOM 626 C CA . SER A 1 78 ? 19.203 11.321 -10.217 1.00 91.81 78 SER A CA 1
ATOM 627 C C . SER A 1 78 ? 18.268 10.131 -10.443 1.00 91.81 78 SER A C 1
ATOM 629 O O . SER A 1 78 ? 18.132 9.656 -11.570 1.00 91.81 78 SER A O 1
ATOM 631 N N . LEU A 1 79 ? 17.552 9.732 -9.394 1.00 88.31 79 LEU A N 1
ATOM 632 C CA . LEU A 1 79 ? 16.501 8.717 -9.437 1.00 88.31 79 LEU A CA 1
ATOM 633 C C . LEU A 1 79 ? 15.203 9.279 -8.853 1.00 88.31 79 LEU A C 1
ATOM 635 O O . LEU A 1 79 ? 15.233 10.150 -7.982 1.00 88.31 79 LEU A O 1
ATOM 639 N N . ILE A 1 80 ? 14.074 8.738 -9.310 1.00 92.38 80 ILE A N 1
ATOM 640 C CA . ILE A 1 80 ? 12.781 8.915 -8.641 1.00 92.38 80 ILE A CA 1
ATOM 641 C C . ILE A 1 80 ? 12.864 8.249 -7.260 1.00 92.38 80 ILE A C 1
ATOM 643 O O . ILE A 1 80 ? 13.523 7.222 -7.101 1.00 92.38 80 ILE A O 1
ATOM 647 N N . ASP A 1 81 ? 12.207 8.824 -6.258 1.00 89.81 81 ASP A N 1
ATOM 648 C CA . ASP A 1 81 ? 12.263 8.384 -4.860 1.00 89.81 81 ASP A CA 1
ATOM 649 C C . ASP A 1 81 ? 11.908 6.900 -4.666 1.00 89.81 81 ASP A C 1
ATOM 651 O O . ASP A 1 81 ? 12.675 6.164 -4.040 1.00 89.81 81 ASP A O 1
ATOM 655 N N . ALA A 1 82 ? 10.811 6.433 -5.267 1.00 88.69 82 ALA A N 1
ATOM 656 C CA . ALA A 1 82 ? 10.404 5.036 -5.228 1.00 88.69 82 ALA A CA 1
ATOM 657 C C . ALA A 1 82 ? 11.449 4.136 -5.894 1.00 88.69 82 ALA A C 1
ATOM 659 O O . ALA A 1 82 ? 11.824 3.115 -5.330 1.00 88.69 82 ALA A O 1
ATOM 660 N N . HIS A 1 83 ? 12.009 4.550 -7.032 1.00 92.12 83 HIS A N 1
ATOM 661 C CA . HIS A 1 83 ? 13.024 3.774 -7.749 1.00 92.12 83 HIS A CA 1
ATOM 662 C C . HIS A 1 83 ? 14.332 3.689 -6.951 1.00 92.12 83 HIS A C 1
ATOM 664 O O . HIS A 1 83 ? 14.936 2.623 -6.866 1.00 92.12 83 HIS A O 1
ATOM 670 N N . ALA A 1 84 ? 14.743 4.784 -6.303 1.00 90.12 84 ALA A N 1
ATOM 671 C CA . ALA A 1 84 ? 15.881 4.794 -5.387 1.00 90.12 84 ALA A CA 1
ATOM 672 C C . ALA A 1 84 ? 15.650 3.843 -4.204 1.00 90.12 84 ALA A C 1
ATOM 674 O O . ALA A 1 84 ? 16.560 3.123 -3.790 1.00 90.12 84 ALA A O 1
ATOM 675 N N . GLY A 1 85 ? 14.418 3.806 -3.688 1.00 87.06 85 GLY A N 1
ATOM 676 C CA . GLY A 1 85 ? 14.006 2.835 -2.686 1.00 87.06 85 GLY A CA 1
ATOM 677 C C . GLY A 1 85 ? 14.082 1.392 -3.189 1.00 87.06 85 GLY A C 1
ATOM 678 O O . GLY A 1 85 ? 14.627 0.531 -2.503 1.00 87.06 85 GLY A O 1
ATOM 679 N N . GLY A 1 86 ? 13.614 1.159 -4.416 1.00 87.56 86 GLY A N 1
ATOM 680 C CA . GLY A 1 86 ? 13.687 -0.113 -5.127 1.00 87.56 86 GLY A CA 1
ATOM 681 C C . GLY A 1 86 ? 15.107 -0.645 -5.241 1.00 87.56 86 GLY A C 1
ATOM 682 O O . GLY A 1 86 ? 15.388 -1.742 -4.766 1.00 87.56 86 GLY A O 1
ATOM 683 N N . VAL A 1 87 ? 16.021 0.162 -5.785 1.00 89.00 87 VAL A N 1
ATOM 684 C CA . VAL A 1 87 ? 17.454 -0.170 -5.880 1.00 89.00 87 VAL A CA 1
ATOM 685 C C . VAL A 1 87 ? 18.042 -0.478 -4.504 1.00 89.00 87 VAL A C 1
ATOM 687 O O . VAL A 1 87 ? 18.795 -1.436 -4.360 1.00 89.00 87 VAL A O 1
ATOM 690 N N . GLY A 1 88 ? 17.665 0.292 -3.479 1.00 86.62 88 GLY A N 1
ATOM 691 C CA . GLY A 1 88 ? 18.182 0.127 -2.122 1.00 86.62 88 GLY A CA 1
ATOM 692 C C . GLY A 1 88 ? 17.843 -1.209 -1.458 1.00 86.62 88 GLY A C 1
ATOM 693 O O . GLY A 1 88 ? 18.518 -1.569 -0.495 1.00 86.62 88 GLY A O 1
ATOM 694 N N . VAL A 1 89 ? 16.824 -1.937 -1.938 1.00 84.06 89 VAL A N 1
ATOM 695 C CA . VAL A 1 89 ? 16.397 -3.203 -1.318 1.00 84.06 89 VAL A CA 1
ATOM 696 C C . VAL A 1 89 ? 16.224 -4.378 -2.276 1.00 84.06 89 VAL A C 1
ATOM 698 O O . VAL A 1 89 ? 16.112 -5.497 -1.784 1.00 84.06 89 VAL A O 1
ATOM 701 N N . MET A 1 90 ? 16.235 -4.183 -3.597 1.00 81.75 90 MET A N 1
ATOM 702 C CA . MET A 1 90 ? 15.993 -5.246 -4.588 1.00 81.75 90 MET A CA 1
ATOM 703 C C . MET A 1 90 ? 16.892 -6.474 -4.372 1.00 81.75 90 MET A C 1
ATOM 705 O O . MET A 1 90 ? 16.440 -7.616 -4.470 1.00 81.75 90 MET A O 1
ATOM 709 N N . GLU A 1 91 ? 18.155 -6.253 -4.006 1.00 78.44 91 GLU A N 1
ATOM 710 C CA . GLU A 1 91 ? 19.117 -7.330 -3.753 1.00 78.44 91 GLU A CA 1
ATOM 711 C C . GLU A 1 91 ? 19.119 -7.860 -2.310 1.00 78.44 91 GLU A C 1
ATOM 713 O O . GLU A 1 91 ? 19.811 -8.839 -2.036 1.00 78.44 91 GLU A O 1
ATOM 718 N N . SER A 1 92 ? 18.286 -7.328 -1.407 1.00 69.81 92 SER A N 1
ATOM 719 C CA . SER A 1 92 ? 18.208 -7.808 -0.017 1.00 69.81 92 SER A CA 1
ATOM 720 C C . SER A 1 92 ? 17.896 -9.303 0.026 1.00 69.81 92 SER A C 1
ATOM 722 O O . SER A 1 92 ? 16.911 -9.763 -0.549 1.00 69.81 92 SER A O 1
ATOM 724 N N . VAL A 1 93 ? 18.758 -10.072 0.688 1.00 59.94 93 VAL A N 1
ATOM 725 C CA . VAL A 1 93 ? 18.612 -11.524 0.825 1.00 59.94 93 VAL A CA 1
ATOM 726 C C . VAL A 1 93 ? 17.793 -11.818 2.080 1.00 59.94 93 VAL A C 1
ATOM 728 O O . VAL A 1 93 ? 18.114 -11.332 3.165 1.00 59.94 93 VAL A O 1
ATOM 731 N N . ALA A 1 94 ? 16.736 -12.614 1.933 1.00 53.78 94 ALA A N 1
ATOM 732 C CA . ALA A 1 94 ? 15.924 -13.101 3.039 1.00 53.78 94 ALA A CA 1
ATOM 733 C C . ALA A 1 94 ? 16.655 -14.246 3.762 1.00 53.78 94 ALA A C 1
ATOM 735 O O . ALA A 1 94 ? 16.318 -15.393 3.533 1.00 53.78 94 ALA A O 1
ATOM 736 N N . VAL A 1 95 ? 17.643 -13.916 4.607 1.00 49.34 95 VAL A N 1
ATOM 737 C CA . VAL A 1 95 ? 18.432 -14.849 5.449 1.00 49.34 95 VAL A CA 1
ATOM 738 C C . VAL A 1 95 ? 19.257 -15.876 4.635 1.00 49.34 95 VAL A C 1
ATOM 740 O O . VAL A 1 95 ? 18.786 -16.431 3.648 1.00 49.34 95 VAL A O 1
ATOM 743 N N . PRO A 1 96 ? 20.527 -16.144 4.990 1.00 43.97 96 PRO A N 1
ATOM 744 C CA . PRO A 1 96 ? 21.259 -17.243 4.380 1.00 43.97 96 PRO A CA 1
ATOM 745 C C . PRO A 1 96 ? 20.717 -18.554 4.952 1.00 43.97 96 PRO A C 1
ATOM 747 O O . PRO A 1 96 ? 21.151 -18.980 6.020 1.00 43.97 96 PRO A O 1
ATOM 750 N N . ASP A 1 97 ? 19.776 -19.201 4.264 1.00 41.75 97 ASP A N 1
ATOM 751 C CA . ASP A 1 97 ? 19.600 -20.632 4.485 1.00 41.75 97 ASP A CA 1
ATOM 752 C C . ASP A 1 97 ? 20.911 -21.304 4.084 1.00 41.75 97 ASP A C 1
ATOM 754 O O . ASP A 1 97 ? 21.408 -2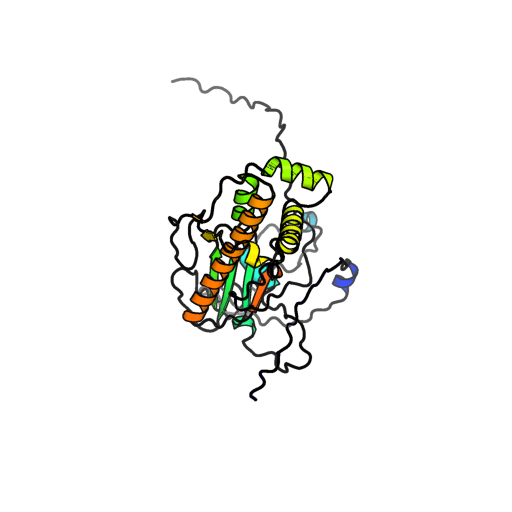1.157 2.963 1.00 41.75 97 ASP A O 1
ATOM 758 N N . SER A 1 98 ? 21.502 -22.006 5.044 1.00 42.75 98 SER A N 1
ATOM 759 C CA . SER A 1 98 ? 22.831 -22.609 4.990 1.00 42.75 98 SER A CA 1
ATOM 760 C C . SER A 1 98 ? 23.005 -23.695 3.918 1.00 42.75 98 SER A C 1
ATOM 762 O O . SER A 1 98 ? 24.028 -24.373 3.921 1.00 42.75 98 SER A O 1
ATOM 764 N N . GLU A 1 99 ? 22.067 -23.859 2.979 1.00 43.50 99 GLU A N 1
ATOM 765 C CA . GLU A 1 99 ? 22.105 -24.918 1.965 1.00 43.50 99 GLU A CA 1
ATOM 766 C C . GLU A 1 99 ? 21.637 -24.539 0.544 1.00 43.50 99 GLU A C 1
ATOM 768 O O . GLU A 1 99 ? 21.649 -25.407 -0.327 1.00 43.50 99 GLU A O 1
ATOM 773 N N . SER A 1 100 ? 21.320 -23.280 0.209 1.00 45.03 100 SER A N 1
ATOM 774 C CA . SER A 1 100 ? 21.043 -22.930 -1.200 1.00 45.03 100 SER A CA 1
ATOM 775 C C . SER A 1 100 ? 22.303 -22.437 -1.920 1.00 45.03 100 SER A C 1
ATOM 777 O O . SER A 1 100 ? 22.576 -21.239 -2.037 1.00 45.03 100 SER A O 1
ATOM 779 N N . LYS A 1 101 ? 23.085 -23.401 -2.414 1.00 42.09 101 LYS A N 1
ATOM 780 C CA . LYS A 1 101 ? 24.087 -23.201 -3.465 1.00 42.09 101 LYS A CA 1
ATOM 781 C C . LYS A 1 101 ? 23.382 -22.762 -4.751 1.00 42.09 101 LYS A C 1
ATOM 783 O O . LYS A 1 101 ? 22.844 -23.604 -5.448 1.00 42.09 101 LYS A O 1
ATOM 788 N N . GLU A 1 102 ? 23.381 -21.460 -5.017 1.00 40.56 102 GLU A N 1
ATOM 789 C CA . GLU A 1 102 ? 23.561 -20.801 -6.322 1.00 40.56 102 GLU A CA 1
ATOM 790 C C . GLU A 1 102 ? 23.060 -19.355 -6.207 1.00 40.56 102 GLU A C 1
ATOM 792 O O . GLU A 1 102 ? 21.913 -19.098 -5.847 1.00 40.56 102 GLU A O 1
ATOM 797 N N . TYR A 1 103 ? 23.918 -18.383 -6.537 1.00 49.12 103 TYR A N 1
ATOM 798 C CA . TYR A 1 103 ? 23.470 -17.055 -6.959 1.00 49.12 103 TYR A CA 1
ATOM 799 C C . TYR A 1 103 ? 22.705 -17.253 -8.274 1.00 49.12 103 TYR A C 1
ATOM 801 O O . TYR A 1 103 ? 23.263 -17.111 -9.363 1.00 49.12 103 TYR A O 1
ATOM 809 N N . GLU A 1 104 ? 21.451 -17.691 -8.179 1.00 55.25 104 GLU A N 1
ATOM 810 C CA . GLU A 1 104 ? 20.668 -18.052 -9.348 1.00 55.25 104 GLU A CA 1
ATOM 811 C C . GLU A 1 104 ? 20.481 -16.788 -10.190 1.00 55.25 104 GLU A C 1
ATOM 813 O O . GLU A 1 104 ? 19.957 -15.761 -9.736 1.00 55.25 104 GLU A O 1
ATOM 818 N N . LYS A 1 105 ? 21.002 -16.828 -11.419 1.00 54.78 105 LYS A N 1
ATOM 819 C CA . LYS A 1 105 ? 21.082 -15.693 -12.339 1.00 54.78 105 LYS A CA 1
ATOM 820 C C . LYS A 1 105 ? 19.676 -15.300 -12.804 1.00 54.78 105 LYS A C 1
ATOM 822 O O . LYS A 1 105 ? 19.293 -15.581 -13.934 1.00 54.78 105 LYS A O 1
ATOM 827 N N . GLY A 1 106 ? 18.926 -14.600 -11.964 1.00 67.44 106 GLY A N 1
ATOM 828 C CA . GLY A 1 106 ? 17.495 -14.352 -12.155 1.00 67.44 106 GLY A CA 1
ATOM 829 C C . GLY A 1 106 ? 16.711 -14.219 -10.849 1.00 67.44 106 GLY A C 1
ATOM 830 O O . GLY A 1 106 ? 15.555 -13.818 -10.898 1.00 67.44 106 GLY A O 1
ATOM 831 N N . ALA A 1 107 ? 17.336 -14.456 -9.688 1.00 78.00 107 ALA A N 1
ATOM 832 C CA . ALA A 1 107 ? 16.699 -14.355 -8.374 1.00 78.00 107 ALA A CA 1
ATOM 833 C C . ALA A 1 107 ? 15.983 -13.013 -8.128 1.00 78.00 107 ALA A C 1
ATOM 835 O O . ALA A 1 107 ? 14.948 -12.982 -7.464 1.00 78.00 107 ALA A O 1
ATOM 836 N N . ILE A 1 108 ? 16.483 -11.907 -8.696 1.00 88.38 108 ILE A N 1
ATOM 837 C CA . ILE A 1 108 ? 15.836 -10.591 -8.579 1.00 88.38 108 ILE A CA 1
ATOM 838 C C . ILE A 1 108 ? 14.484 -10.514 -9.310 1.00 88.38 108 ILE A C 1
ATOM 840 O O . ILE A 1 108 ? 13.628 -9.735 -8.912 1.00 88.38 108 ILE A O 1
ATOM 844 N N . CYS A 1 109 ? 14.254 -11.344 -10.335 1.00 91.31 109 CYS A N 1
ATOM 845 C CA . CYS A 1 109 ? 12.974 -11.427 -11.050 1.00 91.31 109 CYS A CA 1
ATOM 846 C C . CYS A 1 109 ? 11.888 -12.163 -10.255 1.00 91.31 109 CYS A C 1
ATOM 848 O O . CYS A 1 109 ? 10.713 -12.082 -10.604 1.00 91.31 109 CYS A O 1
ATOM 850 N N . HIS A 1 110 ? 12.264 -12.863 -9.181 1.00 90.25 110 HIS A N 1
ATOM 851 C CA . HIS A 1 110 ? 11.326 -13.504 -8.260 1.00 90.25 110 HIS A CA 1
ATOM 852 C C . HIS A 1 110 ? 10.943 -12.607 -7.078 1.00 90.25 110 HIS A C 1
ATOM 854 O O . HIS A 1 110 ? 10.234 -13.048 -6.170 1.00 90.25 110 HIS A O 1
ATOM 860 N N . ARG A 1 111 ? 11.404 -11.353 -7.072 1.00 89.25 111 ARG A N 1
ATOM 861 C CA . ARG A 1 111 ? 11.175 -10.392 -5.995 1.00 89.25 111 ARG A CA 1
ATOM 862 C C . ARG A 1 111 ? 10.250 -9.281 -6.465 1.00 89.25 111 ARG A C 1
ATOM 864 O O . ARG A 1 111 ? 10.373 -8.787 -7.585 1.00 89.25 111 ARG A O 1
ATOM 871 N N . LEU A 1 112 ? 9.361 -8.856 -5.575 1.00 91.44 112 LEU A N 1
ATOM 872 C CA . LEU A 1 112 ? 8.609 -7.620 -5.724 1.00 91.44 112 LEU A CA 1
ATOM 873 C C . LEU A 1 112 ? 8.928 -6.704 -4.551 1.00 91.44 112 LEU A C 1
ATOM 875 O O . LEU A 1 112 ? 8.771 -7.072 -3.386 1.00 91.44 112 LEU A O 1
ATOM 879 N N . VAL A 1 113 ? 9.381 -5.499 -4.876 1.00 91.44 113 VAL A N 1
ATOM 880 C CA . VAL A 1 113 ? 9.718 -4.483 -3.891 1.00 91.44 113 VAL A CA 1
ATOM 881 C C . VAL A 1 113 ? 8.505 -3.609 -3.602 1.00 91.44 113 VAL A C 1
ATOM 883 O O . VAL A 1 113 ? 7.943 -2.990 -4.504 1.00 91.44 113 VAL A O 1
ATOM 886 N N . LEU A 1 114 ? 8.148 -3.523 -2.326 1.00 91.75 114 LEU A N 1
ATOM 887 C CA . LEU A 1 114 ? 7.173 -2.598 -1.772 1.00 91.75 114 LEU A CA 1
ATOM 888 C C . LEU A 1 114 ? 7.905 -1.368 -1.236 1.00 91.75 114 LEU A C 1
ATOM 890 O O . LEU A 1 114 ? 8.651 -1.465 -0.262 1.00 91.75 114 LEU A O 1
ATOM 894 N N . VAL A 1 115 ? 7.686 -0.205 -1.842 1.00 90.50 115 VAL A N 1
ATOM 895 C CA . VAL A 1 115 ? 8.108 1.075 -1.254 1.00 90.50 115 VAL A CA 1
ATOM 896 C C . VAL A 1 115 ? 6.887 1.717 -0.627 1.00 90.50 115 VAL A C 1
ATOM 898 O O . VAL A 1 115 ? 6.029 2.243 -1.338 1.00 90.50 115 VAL A O 1
ATOM 901 N N . CYS A 1 116 ? 6.788 1.614 0.697 1.00 88.19 116 CYS A N 1
ATOM 902 C CA . CYS A 1 116 ? 5.600 2.008 1.445 1.00 88.19 116 CYS A CA 1
ATOM 903 C C . CYS A 1 116 ? 5.725 3.428 2.012 1.00 88.19 116 CYS A C 1
ATOM 905 O O . CYS A 1 116 ? 6.783 3.858 2.471 1.00 88.19 116 CYS A O 1
ATOM 907 N N . GLY A 1 117 ? 4.602 4.139 2.045 1.00 87.75 117 GLY A N 1
ATOM 908 C CA . GLY A 1 117 ? 4.482 5.480 2.600 1.00 87.75 117 GLY A CA 1
ATOM 909 C C . GLY A 1 117 ? 3.019 5.905 2.685 1.00 87.75 117 GLY A C 1
ATOM 910 O O . GLY A 1 117 ? 2.158 5.120 3.076 1.00 87.75 117 GLY A O 1
ATOM 911 N N . THR A 1 118 ? 2.720 7.150 2.304 1.00 90.12 118 THR A N 1
ATOM 912 C CA . THR A 1 118 ? 1.328 7.624 2.148 1.00 90.12 118 THR A CA 1
ATOM 913 C C . THR A 1 118 ? 0.557 6.779 1.127 1.00 90.12 118 THR A C 1
ATOM 915 O O . THR A 1 118 ? -0.616 6.467 1.333 1.00 90.12 118 THR A O 1
ATOM 918 N N . SER A 1 119 ? 1.259 6.375 0.071 1.00 93.06 119 SER A N 1
ATOM 919 C CA . SER A 1 119 ? 0.890 5.379 -0.933 1.00 93.06 119 SER A CA 1
ATOM 920 C C . SER A 1 119 ? 1.954 4.276 -0.957 1.00 93.06 119 SER A C 1
ATOM 922 O O . SER A 1 119 ? 3.001 4.414 -0.318 1.00 93.06 119 SER A O 1
ATOM 924 N N . THR A 1 120 ? 1.710 3.189 -1.688 1.00 94.44 120 THR A N 1
ATOM 925 C CA . THR A 1 120 ? 2.703 2.117 -1.862 1.00 94.44 120 THR A CA 1
ATOM 926 C C . THR A 1 120 ? 2.955 1.861 -3.340 1.00 94.44 120 THR A C 1
ATOM 928 O O . THR A 1 120 ? 2.004 1.703 -4.105 1.00 94.44 120 THR 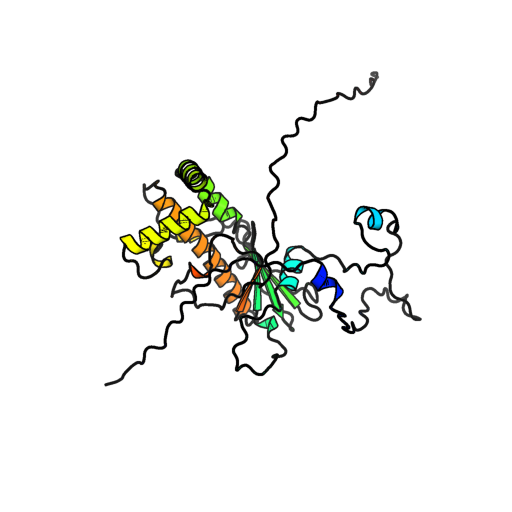A O 1
ATOM 931 N N . CYS A 1 121 ? 4.231 1.806 -3.729 1.00 96.31 121 CYS A N 1
ATOM 932 C CA . CYS A 1 121 ? 4.659 1.369 -5.059 1.00 96.31 121 CYS A CA 1
ATOM 933 C C . CYS A 1 121 ? 5.108 -0.095 -5.024 1.00 96.31 121 CYS A C 1
ATOM 935 O O . CYS A 1 121 ? 5.834 -0.499 -4.113 1.00 96.31 121 CYS A O 1
ATOM 937 N N . HIS A 1 122 ? 4.714 -0.856 -6.044 1.00 96.12 122 HIS A N 1
ATOM 938 C CA . HIS A 1 122 ? 4.988 -2.283 -6.210 1.00 96.12 122 HIS A CA 1
ATOM 939 C C . HIS A 1 122 ? 5.879 -2.468 -7.434 1.00 96.12 122 HIS A C 1
ATOM 941 O O . HIS A 1 122 ? 5.410 -2.358 -8.564 1.00 96.12 122 HIS A O 1
ATOM 947 N N . MET A 1 123 ? 7.168 -2.719 -7.228 1.00 95.25 123 MET A N 1
ATOM 948 C CA . MET A 1 123 ? 8.155 -2.759 -8.308 1.00 95.25 123 MET A CA 1
ATOM 949 C C . MET A 1 123 ? 8.703 -4.167 -8.500 1.00 95.25 123 MET A C 1
ATOM 951 O O . MET A 1 123 ? 9.283 -4.744 -7.582 1.00 95.25 123 MET A O 1
ATOM 955 N N . ALA A 1 124 ? 8.572 -4.691 -9.713 1.00 95.69 124 ALA A N 1
ATOM 956 C CA . ALA A 1 124 ? 9.149 -5.967 -10.122 1.00 95.69 124 ALA A CA 1
ATOM 957 C C . ALA A 1 124 ? 9.982 -5.777 -11.392 1.00 95.69 124 ALA A C 1
ATOM 959 O O . ALA A 1 124 ? 9.717 -4.882 -12.198 1.00 95.69 124 ALA A O 1
ATOM 960 N N . VAL A 1 125 ? 10.994 -6.621 -11.578 1.00 95.88 125 VAL A N 1
ATOM 961 C CA . VAL A 1 125 ? 11.880 -6.570 -12.747 1.00 95.88 125 VAL A CA 1
ATOM 962 C C . VAL A 1 125 ? 11.847 -7.878 -13.523 1.00 95.88 125 VAL A C 1
ATOM 964 O O . VAL A 1 125 ? 11.770 -8.956 -12.947 1.00 95.88 125 VAL A O 1
ATOM 967 N N . SER A 1 126 ? 11.945 -7.796 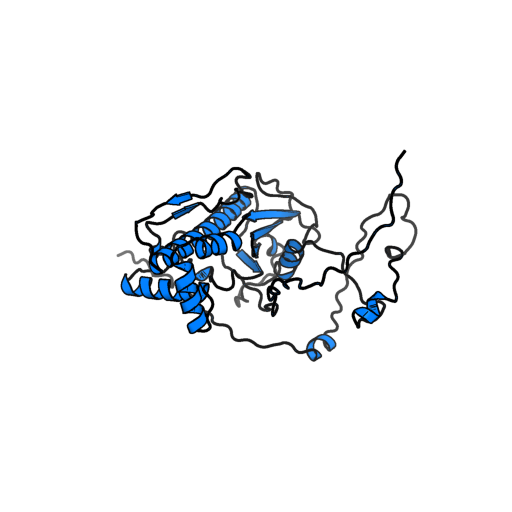-14.845 1.00 95.62 126 SER A N 1
ATOM 968 C CA . SER A 1 126 ? 11.941 -8.958 -15.740 1.00 95.62 126 SER A CA 1
ATOM 969 C C . SER A 1 126 ? 12.969 -8.792 -16.858 1.00 95.62 126 SER A C 1
ATOM 971 O O . SER A 1 126 ? 13.356 -7.678 -17.205 1.00 95.62 126 SER A O 1
ATOM 973 N N . ARG A 1 127 ? 13.453 -9.903 -17.425 1.00 94.25 127 ARG A N 1
ATOM 974 C CA . ARG A 1 127 ? 14.347 -9.860 -18.600 1.00 94.25 127 ARG A CA 1
ATOM 975 C C . ARG A 1 127 ? 13.593 -9.676 -19.910 1.00 94.25 127 ARG A C 1
ATOM 977 O O . ARG A 1 127 ? 14.121 -9.101 -20.857 1.00 94.25 127 ARG A O 1
ATOM 984 N N . SER A 1 128 ? 12.364 -10.170 -19.963 1.00 94.81 128 SER A N 1
ATOM 985 C CA . SER A 1 128 ? 11.453 -10.013 -21.090 1.00 94.81 128 SER A CA 1
ATOM 986 C C . SER A 1 128 ? 10.570 -8.785 -20.913 1.00 94.81 128 SER A C 1
ATOM 988 O O . SER A 1 128 ? 10.299 -8.347 -19.802 1.00 94.81 128 SER A O 1
ATOM 990 N N . LYS A 1 129 ? 10.068 -8.247 -22.020 1.00 96.81 129 LYS A N 1
ATOM 991 C CA . LYS A 1 129 ? 9.129 -7.128 -22.004 1.00 96.81 129 LYS A CA 1
ATOM 992 C C . LYS A 1 129 ? 7.722 -7.635 -21.653 1.00 96.81 129 LYS A C 1
ATOM 994 O O . LYS A 1 129 ? 7.135 -8.356 -22.453 1.00 96.81 129 LYS A O 1
ATOM 999 N N . LEU A 1 130 ? 7.190 -7.263 -20.485 1.00 97.12 130 LEU A N 1
ATOM 1000 C CA . LEU A 1 130 ? 5.859 -7.679 -20.012 1.00 97.12 130 LEU A CA 1
ATOM 1001 C C . LEU A 1 130 ? 4.881 -6.494 -20.004 1.00 97.12 130 LEU A C 1
ATOM 1003 O O . LEU A 1 130 ? 5.066 -5.545 -19.244 1.00 97.12 130 LEU A O 1
ATOM 1007 N N . PHE A 1 131 ? 3.847 -6.542 -20.846 1.00 97.69 131 PHE A N 1
ATOM 1008 C CA . PHE A 1 131 ? 2.754 -5.564 -20.844 1.00 97.69 131 PHE A CA 1
ATOM 1009 C C . PHE A 1 131 ? 1.600 -6.096 -20.000 1.00 97.69 131 PHE A C 1
ATOM 1011 O O . PHE A 1 131 ? 1.011 -7.120 -20.338 1.00 97.69 131 PHE A O 1
ATOM 1018 N N . ILE A 1 132 ? 1.288 -5.399 -18.909 1.00 97.94 132 ILE A N 1
ATOM 1019 C CA . ILE A 1 132 ? 0.331 -5.860 -17.902 1.00 97.94 132 ILE A CA 1
ATOM 1020 C C . ILE A 1 132 ? -0.770 -4.802 -17.774 1.00 97.94 132 ILE A C 1
ATOM 1022 O O . ILE A 1 132 ? -0.469 -3.669 -17.392 1.00 97.94 132 ILE A O 1
ATOM 1026 N N . PRO A 1 133 ? -2.034 -5.118 -18.111 1.00 98.06 133 PRO A N 1
ATOM 1027 C CA . PRO A 1 133 ? -3.133 -4.164 -18.000 1.00 98.06 133 PRO A CA 1
ATOM 1028 C C . PRO A 1 133 ? -3.240 -3.585 -16.585 1.00 98.06 133 PRO A C 1
ATOM 1030 O O . PRO A 1 133 ? -3.157 -4.321 -15.606 1.00 98.06 133 PRO A O 1
ATOM 1033 N N . GLY A 1 134 ? -3.399 -2.265 -16.484 1.00 97.19 134 GLY A N 1
ATOM 1034 C CA . GLY A 1 134 ? -3.552 -1.559 -15.207 1.00 97.19 134 GLY A CA 1
ATOM 1035 C C . GLY A 1 134 ? -2.305 -1.501 -14.316 1.00 97.19 134 GLY A C 1
ATOM 1036 O O . GLY A 1 134 ? -2.383 -1.112 -13.149 1.00 97.19 134 GLY A O 1
ATOM 1037 N N . VAL A 1 135 ? -1.138 -1.843 -14.862 1.00 97.81 135 VAL A N 1
ATOM 1038 C CA . VAL A 1 135 ? 0.168 -1.713 -14.208 1.00 97.81 135 VAL A CA 1
ATOM 1039 C C . VAL A 1 135 ? 1.099 -0.938 -15.143 1.00 97.81 135 VAL A C 1
ATOM 1041 O O . VAL A 1 135 ? 1.046 -1.106 -16.360 1.00 97.81 135 VAL A O 1
ATOM 1044 N N . TRP A 1 136 ? 1.924 -0.034 -14.610 1.00 97.75 136 TRP A N 1
ATOM 1045 C CA . TRP A 1 136 ? 2.819 0.774 -15.442 1.00 97.75 136 TRP A CA 1
ATOM 1046 C C . TRP A 1 136 ? 4.044 -0.017 -15.910 1.00 97.75 136 TRP A C 1
ATOM 1048 O O . TRP A 1 136 ? 4.486 -0.977 -15.274 1.00 97.75 136 TRP A O 1
ATOM 1058 N N . GLY A 1 137 ? 4.613 0.433 -17.028 1.00 95.56 137 GLY A N 1
ATOM 1059 C CA . GLY A 1 137 ? 5.717 -0.225 -17.716 1.00 95.56 137 GLY A CA 1
ATOM 1060 C C . GLY A 1 137 ? 5.248 -1.009 -18.948 1.00 95.56 137 GLY A C 1
ATOM 1061 O O . GLY A 1 137 ? 4.122 -0.829 -19.415 1.00 95.56 137 GLY A O 1
ATOM 1062 N N . PRO A 1 138 ? 6.116 -1.854 -19.523 1.00 96.00 138 PRO A N 1
ATOM 1063 C CA . PRO A 1 138 ? 7.468 -2.171 -19.065 1.00 96.00 138 PRO A CA 1
ATOM 1064 C C . PRO A 1 138 ? 8.491 -1.087 -19.453 1.00 96.00 138 PRO A C 1
ATOM 1066 O O . PRO A 1 138 ? 8.600 -0.719 -20.626 1.00 96.00 138 PRO A O 1
ATOM 1069 N N . PHE A 1 139 ? 9.282 -0.606 -18.488 1.00 97.56 139 PHE A N 1
ATOM 1070 C CA . PHE A 1 139 ? 10.313 0.424 -18.698 1.00 97.56 139 PHE A CA 1
ATOM 1071 C C . PHE A 1 139 ? 11.725 -0.179 -18.707 1.00 97.56 139 PHE A C 1
ATOM 1073 O O . PHE A 1 139 ? 12.167 -0.752 -17.714 1.00 97.56 139 PHE A O 1
ATOM 1080 N N . TRP A 1 140 ? 12.451 -0.063 -19.822 1.00 97.25 140 TRP A N 1
ATOM 1081 C CA . TRP A 1 140 ? 13.792 -0.645 -19.964 1.00 97.25 140 TRP A CA 1
ATOM 1082 C C . TRP A 1 140 ? 14.842 0.106 -19.146 1.00 97.25 140 TRP A C 1
ATOM 1084 O O . TRP A 1 140 ? 14.981 1.317 -19.291 1.00 97.25 140 TRP A O 1
ATOM 1094 N N . SER A 1 141 ? 15.616 -0.624 -18.339 1.00 94.25 141 SER A N 1
ATOM 1095 C CA . SER A 1 141 ? 16.726 -0.113 -17.522 1.00 94.25 141 SER A CA 1
ATOM 1096 C C . SER A 1 141 ? 16.361 1.084 -16.631 1.00 94.25 141 SER A C 1
ATOM 1098 O O . SER A 1 141 ? 17.223 1.885 -16.280 1.00 94.25 141 SER A O 1
ATOM 1100 N N . ALA A 1 142 ? 15.084 1.219 -16.258 1.00 94.38 142 ALA A N 1
ATOM 1101 C CA . ALA A 1 142 ? 14.588 2.368 -15.497 1.00 94.38 142 ALA A CA 1
ATOM 1102 C C . ALA A 1 142 ? 14.983 2.335 -14.010 1.00 94.38 142 ALA A C 1
ATOM 1104 O O . ALA A 1 142 ? 15.014 3.375 -13.358 1.00 94.38 142 ALA A O 1
ATOM 1105 N N . MET A 1 143 ? 15.285 1.150 -13.473 1.00 93.06 143 MET A N 1
ATOM 1106 C CA . MET A 1 143 ? 15.669 0.966 -12.069 1.00 93.06 143 MET A CA 1
ATOM 1107 C C . MET A 1 143 ? 16.895 0.062 -11.928 1.00 93.06 143 MET A C 1
ATOM 1109 O O . MET A 1 143 ? 17.871 0.456 -11.300 1.00 93.06 143 MET A O 1
ATOM 1113 N N . VAL A 1 144 ? 16.864 -1.127 -12.537 1.00 91.81 144 VAL A N 1
ATOM 1114 C CA . VAL A 1 144 ? 18.006 -2.052 -12.584 1.00 91.81 144 VAL A CA 1
ATOM 1115 C C . VAL A 1 144 ? 18.515 -2.117 -14.030 1.00 91.81 144 VAL A C 1
ATOM 1117 O O . VAL A 1 144 ? 17.693 -2.339 -14.927 1.00 91.81 144 VAL A O 1
ATOM 1120 N N . PRO A 1 145 ? 19.823 -1.915 -14.287 1.00 91.19 145 PRO A N 1
ATOM 1121 C CA . PRO A 1 145 ? 20.384 -1.998 -15.635 1.00 91.19 145 PRO A CA 1
ATOM 1122 C C . PRO A 1 145 ? 20.081 -3.340 -16.301 1.00 91.19 145 PRO A C 1
ATOM 1124 O O . PRO A 1 145 ? 20.207 -4.376 -15.659 1.00 91.19 145 PRO A O 1
ATOM 1127 N N . GLU A 1 146 ? 19.713 -3.318 -17.583 1.00 93.88 146 GLU A N 1
ATOM 1128 C CA . GLU A 1 146 ? 19.412 -4.514 -18.393 1.00 93.88 146 GLU A CA 1
ATOM 1129 C C . GLU A 1 146 ? 18.158 -5.308 -17.972 1.00 93.88 146 GLU A C 1
ATOM 1131 O O . GLU A 1 146 ? 17.959 -6.445 -18.405 1.00 93.88 146 GLU A O 1
ATOM 1136 N N . TYR A 1 147 ? 17.270 -4.702 -17.180 1.00 95.69 147 TYR A N 1
ATOM 1137 C CA . TYR A 1 147 ? 15.960 -5.269 -16.856 1.00 95.69 147 TYR A CA 1
ATOM 1138 C C . TYR A 1 147 ? 14.816 -4.334 -17.254 1.00 95.69 147 TYR A C 1
ATOM 1140 O O . TYR A 1 147 ? 14.949 -3.111 -17.277 1.00 95.69 147 TYR A O 1
ATOM 1148 N N . TRP A 1 148 ? 13.654 -4.918 -17.533 1.00 97.62 148 TRP A N 1
ATOM 1149 C CA . TRP A 1 148 ? 12.387 -4.212 -17.681 1.00 97.62 148 TRP A CA 1
ATOM 1150 C C . TRP A 1 148 ? 11.716 -4.054 -16.319 1.00 97.62 148 TRP A C 1
ATOM 1152 O O . TRP A 1 148 ? 11.454 -5.046 -15.640 1.00 97.62 148 TRP A O 1
ATOM 1162 N N . LEU A 1 149 ? 11.413 -2.816 -15.941 1.00 97.69 149 LEU A N 1
ATOM 1163 C CA . LEU A 1 149 ? 10.657 -2.478 -14.741 1.00 97.69 149 LEU A CA 1
ATOM 1164 C C . LEU A 1 149 ? 9.150 -2.528 -15.017 1.00 97.69 149 LEU A C 1
ATOM 1166 O O . LEU A 1 149 ? 8.664 -1.905 -15.962 1.00 97.69 149 LEU A O 1
ATOM 1170 N N . THR A 1 150 ? 8.430 -3.209 -14.134 1.00 98.06 150 THR A N 1
ATOM 1171 C CA . THR A 1 150 ? 6.977 -3.147 -13.976 1.00 98.06 150 THR A CA 1
ATOM 1172 C C . THR A 1 150 ? 6.672 -2.421 -12.668 1.00 98.06 150 THR A C 1
ATOM 1174 O O . THR A 1 150 ? 7.235 -2.772 -11.630 1.00 98.06 150 THR A O 1
ATOM 1177 N N . GLU A 1 151 ? 5.782 -1.430 -12.711 1.00 97.81 151 GLU A N 1
ATOM 1178 C CA . GLU A 1 151 ? 5.442 -0.594 -11.557 1.00 97.81 151 GLU A CA 1
ATOM 1179 C C . GLU A 1 151 ? 3.923 -0.562 -11.318 1.00 97.81 151 GLU A C 1
ATOM 1181 O O . GLU A 1 151 ? 3.165 0.119 -12.014 1.00 97.81 151 GLU A O 1
ATOM 1186 N N . GLY A 1 152 ? 3.472 -1.300 -10.307 1.00 97.25 152 GLY A N 1
ATOM 1187 C CA . GLY A 1 152 ? 2.124 -1.192 -9.752 1.00 97.25 152 GLY A CA 1
ATOM 1188 C C . GLY A 1 152 ? 2.064 -0.187 -8.606 1.00 97.25 152 GLY A C 1
ATOM 1189 O O . GLY A 1 152 ? 3.088 0.300 -8.120 1.00 97.25 152 GLY A O 1
ATOM 1190 N N . GLY A 1 153 ? 0.858 0.105 -8.129 1.00 96.31 153 GLY A N 1
ATOM 1191 C CA . GLY A 1 153 ? 0.731 0.853 -6.888 1.00 96.31 153 GLY A CA 1
ATOM 1192 C C . GLY A 1 153 ? -0.659 0.854 -6.280 1.00 96.31 153 GLY A C 1
ATOM 1193 O O . GLY A 1 153 ? -1.665 0.651 -6.957 1.00 96.31 153 GLY A O 1
ATOM 1194 N N . GLN A 1 154 ? -0.690 1.153 -4.986 1.00 97.00 154 GLN A N 1
ATOM 1195 C CA . GLN A 1 154 ? -1.894 1.456 -4.222 1.00 97.00 154 GLN A CA 1
ATOM 1196 C C . GLN A 1 154 ? -1.875 2.942 -3.856 1.00 97.00 154 GLN A C 1
ATOM 1198 O O . GLN A 1 154 ? -0.970 3.398 -3.155 1.00 97.00 154 GLN A O 1
ATOM 1203 N N . SER A 1 155 ? -2.869 3.695 -4.337 1.00 95.88 155 SER A N 1
ATOM 1204 C CA . SER A 1 155 ? -2.915 5.164 -4.243 1.00 95.88 155 SER A CA 1
ATOM 1205 C C . SER A 1 155 ? -2.969 5.696 -2.809 1.00 95.88 155 SER A C 1
ATOM 1207 O O . SER A 1 155 ? -2.481 6.792 -2.549 1.00 95.88 155 SER A O 1
ATOM 1209 N N . ALA A 1 156 ? -3.548 4.934 -1.881 1.00 94.88 156 ALA A N 1
ATOM 1210 C CA . ALA A 1 156 ? -3.629 5.285 -0.469 1.00 94.88 156 ALA A CA 1
ATOM 1211 C C . ALA A 1 156 ? -3.395 4.034 0.385 1.00 94.88 156 ALA A C 1
ATOM 1213 O O . ALA A 1 156 ? -4.171 3.085 0.327 1.00 94.88 156 ALA A O 1
ATOM 1214 N N . THR A 1 157 ? -2.320 4.037 1.174 1.00 94.31 157 THR A N 1
ATOM 1215 C CA . THR A 1 157 ? -1.997 2.959 2.121 1.00 94.31 157 THR A CA 1
ATOM 1216 C C . THR A 1 157 ? -1.807 3.542 3.513 1.00 94.31 157 THR A C 1
ATOM 1218 O O . THR A 1 157 ? -2.739 3.504 4.313 1.00 94.31 157 THR A O 1
ATOM 1221 N N . GLY A 1 158 ? -0.676 4.198 3.784 1.00 91.25 158 GLY A N 1
ATOM 1222 C CA . GLY A 1 158 ? -0.486 4.946 5.029 1.00 91.25 158 GLY A CA 1
ATOM 1223 C C . GLY A 1 158 ? -1.520 6.061 5.194 1.00 91.25 158 GLY A C 1
ATOM 1224 O O . GLY A 1 158 ? -2.088 6.214 6.267 1.00 91.25 158 GLY A O 1
ATOM 1225 N N . ALA A 1 159 ? -1.852 6.769 4.107 1.00 94.88 159 ALA A N 1
ATOM 1226 C CA . ALA A 1 159 ? -2.882 7.808 4.134 1.00 94.88 159 ALA A CA 1
ATOM 1227 C C . ALA A 1 159 ? -4.286 7.254 4.428 1.00 94.88 159 ALA A C 1
ATOM 1229 O O . ALA A 1 159 ? -5.097 7.948 5.033 1.00 94.88 159 ALA A O 1
ATOM 1230 N N . LEU A 1 160 ? -4.578 6.012 4.020 1.00 96.88 160 LEU A N 1
ATOM 1231 C CA . LEU A 1 160 ? -5.853 5.366 4.327 1.00 96.88 160 LEU A CA 1
ATOM 1232 C C . LEU A 1 160 ? -5.932 4.984 5.810 1.00 96.88 160 LEU A C 1
ATOM 1234 O O . LEU A 1 160 ? -6.962 5.203 6.440 1.00 96.88 160 LEU A O 1
ATOM 1238 N N . LEU A 1 161 ? -4.844 4.463 6.382 1.00 96.19 161 LEU A N 1
ATOM 1239 C CA . LEU A 1 161 ? -4.778 4.159 7.814 1.00 96.19 161 LEU A CA 1
ATOM 1240 C C . LEU A 1 161 ? -4.911 5.428 8.661 1.00 96.19 161 LEU A C 1
ATOM 1242 O O . LEU A 1 161 ? -5.729 5.451 9.579 1.00 96.19 161 LEU A O 1
ATOM 1246 N N . ASP A 1 162 ? -4.171 6.486 8.311 1.00 95.69 162 ASP A N 1
ATOM 1247 C CA . ASP A 1 162 ? -4.294 7.804 8.942 1.00 95.69 162 ASP A CA 1
ATOM 1248 C C . ASP A 1 162 ? -5.752 8.294 8.849 1.00 95.69 162 ASP A C 1
ATOM 1250 O O . ASP A 1 162 ? -6.354 8.633 9.863 1.00 95.69 162 ASP A O 1
ATOM 1254 N N . TYR A 1 163 ? -6.370 8.230 7.662 1.00 97.94 163 TYR A N 1
ATOM 1255 C CA . TYR A 1 163 ? -7.760 8.642 7.450 1.00 97.94 163 TYR A CA 1
ATOM 1256 C C . TYR A 1 163 ? -8.753 7.885 8.344 1.00 97.94 163 TYR A C 1
ATOM 1258 O O . TYR A 1 163 ? -9.593 8.513 8.989 1.00 97.94 163 TYR A O 1
ATOM 1266 N N . ILE A 1 164 ? -8.662 6.555 8.409 1.00 97.56 164 ILE A N 1
ATOM 1267 C CA . ILE A 1 164 ? -9.552 5.723 9.233 1.00 97.56 164 ILE A CA 1
ATOM 1268 C C . ILE A 1 164 ? -9.407 6.068 10.718 1.00 97.56 164 ILE A C 1
ATOM 1270 O O . ILE A 1 164 ? -10.407 6.201 11.424 1.00 97.56 164 ILE A O 1
ATOM 1274 N N . ILE A 1 165 ? -8.171 6.250 11.188 1.00 96.88 165 ILE A N 1
ATOM 1275 C CA . ILE A 1 165 ? -7.891 6.573 12.587 1.00 96.88 165 ILE A CA 1
ATOM 1276 C C . ILE A 1 165 ? -8.365 7.985 12.926 1.00 96.88 165 ILE A C 1
ATOM 1278 O O . ILE A 1 165 ? -9.021 8.177 13.946 1.00 96.88 165 ILE A O 1
ATOM 1282 N N . GLU A 1 166 ? -8.048 8.978 12.101 1.00 97.31 166 GLU A N 1
ATOM 1283 C CA . GLU A 1 166 ? -8.353 10.390 12.357 1.00 97.31 166 GLU A CA 1
ATOM 1284 C C . GLU A 1 166 ? -9.856 10.692 12.302 1.00 97.31 166 GLU A C 1
ATOM 1286 O O . GLU A 1 166 ? -10.330 11.558 13.035 1.00 97.31 166 GLU A O 1
ATOM 1291 N N . ASN A 1 167 ? -10.622 9.969 11.478 1.00 97.25 167 ASN A N 1
ATOM 1292 C CA . ASN A 1 167 ? -12.054 10.231 11.282 1.00 97.25 167 ASN A CA 1
ATOM 1293 C C . ASN A 1 167 ? -12.973 9.406 12.192 1.00 97.25 167 ASN A C 1
ATOM 1295 O O . ASN A 1 167 ? -14.194 9.558 12.134 1.00 97.25 167 ASN A O 1
ATOM 1299 N N . HIS A 1 168 ? -12.423 8.549 13.050 1.00 98.00 168 HIS A N 1
ATOM 1300 C CA . HIS A 1 168 ? -13.223 7.804 14.012 1.00 98.00 168 HIS A CA 1
ATOM 1301 C C . HIS A 1 168 ? -13.486 8.616 15.291 1.00 98.00 168 HIS A C 1
ATOM 1303 O O . HIS A 1 168 ? -12.603 9.293 15.815 1.00 98.00 168 HIS A O 1
ATOM 1309 N N . VAL A 1 169 ? -14.683 8.497 15.873 1.00 97.50 169 VAL A N 1
ATOM 1310 C CA . VAL A 1 169 ? -15.080 9.266 17.073 1.00 97.50 169 VAL A CA 1
ATOM 1311 C C . VAL A 1 169 ? -14.198 8.993 18.300 1.00 97.50 169 VAL A C 1
ATOM 1313 O O . VAL A 1 169 ? -13.972 9.881 19.120 1.00 97.50 169 VAL A O 1
ATOM 1316 N N . ALA A 1 170 ? -13.634 7.787 18.411 1.00 97.62 170 ALA A N 1
ATOM 1317 C CA . ALA A 1 170 ? -12.703 7.427 19.484 1.00 97.62 170 ALA A CA 1
ATOM 1318 C C . ALA A 1 170 ? -11.296 8.045 19.329 1.00 97.62 170 ALA A C 1
ATOM 1320 O O . ALA A 1 170 ? -10.496 7.959 20.262 1.00 97.62 170 ALA A O 1
ATOM 1321 N N . SER A 1 171 ? -10.982 8.672 18.189 1.00 97.50 171 SER A N 1
ATOM 1322 C CA . SER A 1 171 ? -9.631 9.145 17.855 1.00 97.50 171 SER A CA 1
ATOM 1323 C C . SER A 1 171 ? -9.025 10.104 18.889 1.00 97.50 171 SER A C 1
ATOM 1325 O O . SER A 1 171 ? -7.920 9.828 19.364 1.00 97.50 171 SER A O 1
ATOM 1327 N N . PRO A 1 172 ? -9.725 11.163 19.360 1.00 97.75 172 PRO A N 1
ATOM 1328 C CA . PRO A 1 172 ? -9.141 12.090 20.334 1.00 97.75 172 PRO A CA 1
ATOM 1329 C C . PRO A 1 172 ? -8.805 11.411 21.668 1.00 97.75 172 PRO A C 1
ATOM 1331 O O . PRO A 1 172 ? -7.769 11.679 22.277 1.00 97.75 172 PRO A O 1
ATOM 1334 N N . ARG A 1 173 ? -9.671 10.493 22.118 1.00 97.06 173 ARG A N 1
ATOM 1335 C CA . ARG A 1 173 ? -9.470 9.730 23.356 1.00 97.06 173 ARG A CA 1
ATOM 1336 C C . ARG A 1 173 ? -8.278 8.781 23.224 1.00 97.06 173 ARG A C 1
ATOM 1338 O O . ARG A 1 173 ? -7.418 8.765 24.106 1.00 97.06 173 ARG A O 1
ATOM 1345 N N . LEU A 1 174 ? -8.205 8.056 22.110 1.00 97.25 174 LEU A N 1
ATOM 1346 C CA . LEU A 1 174 ? -7.115 7.139 21.804 1.00 97.25 174 LEU A CA 1
ATOM 1347 C C . LEU A 1 174 ? -5.770 7.880 21.732 1.00 97.25 174 LEU A C 1
ATOM 1349 O O . LEU A 1 174 ? -4.792 7.428 22.325 1.00 97.25 174 LEU A O 1
ATOM 1353 N N . ALA A 1 175 ? -5.728 9.044 21.076 1.00 97.00 175 ALA A N 1
ATOM 1354 C CA . ALA A 1 175 ? -4.533 9.879 20.969 1.00 97.00 175 ALA A CA 1
ATOM 1355 C C . ALA A 1 175 ? -4.035 10.364 22.341 1.00 97.00 175 ALA A C 1
ATOM 1357 O O . ALA A 1 175 ? -2.849 10.233 22.647 1.00 97.00 175 ALA A O 1
ATOM 1358 N N . ASN A 1 176 ? -4.936 10.845 23.204 1.00 97.75 176 ASN A N 1
ATOM 1359 C CA . ASN A 1 176 ? -4.589 11.252 24.570 1.00 97.75 176 ASN A CA 1
ATOM 1360 C C . ASN A 1 176 ? -4.048 10.078 25.395 1.00 97.75 176 ASN A C 1
ATOM 1362 O O . ASN A 1 176 ? -3.063 10.215 26.125 1.00 97.75 176 ASN A O 1
ATOM 1366 N N . ARG A 1 177 ? -4.667 8.901 25.258 1.00 97.44 177 ARG A N 1
ATOM 1367 C CA . ARG A 1 177 ? -4.234 7.684 25.945 1.00 97.44 177 ARG A CA 1
ATOM 1368 C C . ARG A 1 177 ? -2.862 7.217 25.450 1.00 97.44 177 ARG A C 1
ATOM 1370 O O . ARG A 1 177 ? -2.022 6.885 26.283 1.00 97.44 177 ARG A O 1
ATOM 1377 N N . ALA A 1 178 ? -2.602 7.251 24.145 1.00 96.50 178 ALA A N 1
ATOM 1378 C CA . ALA A 1 178 ? -1.294 6.926 23.574 1.00 96.50 178 ALA A CA 1
ATOM 1379 C C . ALA A 1 178 ? -0.206 7.900 24.065 1.00 96.50 178 ALA A C 1
ATOM 1381 O O . ALA A 1 178 ? 0.846 7.465 24.535 1.00 96.50 178 ALA A O 1
ATOM 1382 N N . ALA A 1 179 ? -0.503 9.205 24.075 1.00 97.00 179 ALA A N 1
ATOM 1383 C CA . ALA A 1 179 ? 0.398 10.237 24.584 1.00 97.00 179 ALA A CA 1
ATOM 1384 C C . ALA A 1 179 ? 0.729 10.052 26.076 1.00 97.00 179 ALA A C 1
ATOM 1386 O O . ALA A 1 179 ? 1.894 10.136 26.454 1.00 97.00 179 ALA A O 1
ATOM 1387 N N . SER A 1 180 ? -0.263 9.726 26.915 1.00 97.69 180 SER A N 1
ATOM 1388 C CA . SER A 1 180 ? -0.048 9.454 28.349 1.00 97.69 180 SER A CA 1
ATOM 1389 C C . SER A 1 180 ? 0.870 8.257 28.627 1.00 97.69 180 SER A C 1
ATOM 1391 O O . SER A 1 180 ? 1.501 8.194 29.677 1.00 97.69 180 SER A O 1
ATOM 1393 N N . GLN A 1 181 ? 0.962 7.324 27.678 1.00 96.56 181 GLN A N 1
ATOM 1394 C CA . GLN A 1 181 ? 1.808 6.132 27.751 1.00 96.56 181 GLN A CA 1
ATOM 1395 C C . GLN A 1 181 ? 3.133 6.302 26.995 1.00 96.56 181 GLN A C 1
ATOM 1397 O O . GLN A 1 181 ? 3.947 5.384 26.997 1.00 96.56 181 GLN A O 1
ATOM 1402 N N . ASN A 1 182 ? 3.357 7.458 26.358 1.00 96.00 182 ASN A N 1
ATOM 1403 C CA . ASN A 1 182 ? 4.507 7.733 25.496 1.00 96.00 182 ASN A CA 1
ATOM 1404 C C . ASN A 1 182 ? 4.699 6.685 24.378 1.00 96.00 182 ASN A C 1
ATOM 1406 O O . ASN A 1 182 ? 5.823 6.307 24.049 1.00 96.00 182 ASN A O 1
ATOM 1410 N N . ILE A 1 183 ? 3.589 6.212 23.805 1.00 93.88 183 ILE A N 1
ATOM 1411 C CA . ILE A 1 183 ? 3.568 5.256 22.690 1.00 93.88 183 ILE A CA 1
ATOM 1412 C C . ILE A 1 183 ? 2.841 5.845 21.484 1.00 93.88 183 ILE A C 1
ATOM 1414 O O . ILE A 1 183 ? 2.087 6.813 21.592 1.00 93.88 183 ILE A O 1
ATOM 1418 N N . SER A 1 184 ? 3.054 5.248 20.311 1.00 92.25 184 SER A N 1
ATOM 1419 C CA . SER A 1 184 ? 2.305 5.635 19.112 1.00 92.25 184 SER A CA 1
ATOM 1420 C C . SER A 1 184 ? 0.842 5.180 19.189 1.00 92.25 184 SER A C 1
ATOM 1422 O O . SER A 1 184 ? 0.517 4.185 19.838 1.00 92.25 184 SER A O 1
ATOM 1424 N N . VAL A 1 185 ? -0.046 5.878 18.473 1.00 94.12 185 VAL A N 1
ATOM 1425 C CA . VAL A 1 185 ? -1.465 5.490 18.352 1.00 94.12 185 VAL A CA 1
ATOM 1426 C C . VAL A 1 185 ? -1.602 4.072 17.797 1.00 94.12 185 VAL A C 1
ATOM 1428 O O . VAL A 1 185 ? -2.386 3.277 18.303 1.00 94.12 185 VAL A O 1
ATOM 1431 N N . PHE A 1 186 ? -0.786 3.728 16.806 1.00 92.56 186 PHE A N 1
ATOM 1432 C CA . PHE A 1 186 ? -0.769 2.402 16.206 1.00 92.56 186 PHE A CA 1
ATOM 1433 C C . PHE A 1 186 ? -0.315 1.303 17.179 1.00 92.56 186 PHE A C 1
ATOM 1435 O O . PHE A 1 186 ? -0.905 0.229 17.207 1.00 92.56 186 PHE A O 1
ATOM 1442 N N . GLU A 1 187 ? 0.695 1.569 18.014 1.00 92.19 187 GLU A N 1
ATOM 1443 C CA . GLU A 1 187 ? 1.119 0.622 19.052 1.00 92.19 187 GLU A CA 1
ATOM 1444 C C . GLU A 1 187 ? -0.003 0.381 20.068 1.00 92.19 187 GLU A C 1
ATOM 1446 O O . GLU A 1 187 ? -0.242 -0.757 20.471 1.00 92.19 187 GLU A O 1
ATOM 1451 N N . LEU A 1 188 ? -0.736 1.433 20.448 1.00 95.25 188 LEU A N 1
ATOM 1452 C CA . LEU A 1 188 ? -1.897 1.293 21.322 1.00 95.25 188 LEU A CA 1
ATOM 1453 C C . LEU A 1 188 ? -3.015 0.468 20.661 1.00 95.25 188 LEU A C 1
ATOM 1455 O O . LEU A 1 188 ? -3.591 -0.393 21.322 1.00 95.25 188 LEU A O 1
ATOM 1459 N N . LEU A 1 189 ? -3.297 0.685 19.371 1.00 95.88 189 LEU A N 1
ATOM 1460 C CA . LEU A 1 189 ? -4.267 -0.117 18.612 1.00 95.88 189 LEU A CA 1
ATOM 1461 C C . LEU A 1 189 ? -3.868 -1.596 18.570 1.00 95.88 189 LEU A C 1
ATOM 1463 O O . LEU A 1 189 ? -4.707 -2.453 18.833 1.00 95.88 189 LEU A O 1
ATOM 1467 N N . ASN A 1 190 ? -2.592 -1.900 18.327 1.00 92.94 190 ASN A N 1
ATOM 1468 C CA . ASN A 1 190 ? -2.099 -3.278 18.338 1.00 92.94 190 ASN A CA 1
ATOM 1469 C C . ASN A 1 190 ? -2.261 -3.930 19.716 1.00 92.94 190 ASN A C 1
ATOM 1471 O O . ASN A 1 190 ? -2.763 -5.046 19.797 1.00 92.94 190 ASN A O 1
ATOM 1475 N N . LYS A 1 191 ? -1.934 -3.220 20.807 1.00 94.94 191 LYS A N 1
ATOM 1476 C CA . LYS A 1 191 ? -2.156 -3.722 22.177 1.00 94.94 191 LYS A CA 1
ATOM 1477 C C . LYS A 1 191 ? -3.635 -4.007 22.455 1.00 94.94 191 LYS A C 1
ATOM 1479 O O . LYS A 1 191 ? -3.961 -4.986 23.123 1.00 94.94 191 LYS A O 1
ATOM 1484 N N . ILE A 1 192 ? -4.542 -3.167 21.946 1.00 96.44 192 ILE A N 1
ATOM 1485 C CA . ILE A 1 192 ? -5.991 -3.396 22.059 1.00 96.44 192 ILE A CA 1
ATOM 1486 C C . ILE A 1 192 ? -6.389 -4.667 21.298 1.00 96.44 192 ILE A C 1
ATOM 1488 O O . ILE A 1 192 ? -7.098 -5.498 21.860 1.00 96.44 192 ILE A O 1
ATOM 1492 N N . LEU A 1 193 ? -5.907 -4.849 20.065 1.00 96.12 193 LEU A N 1
ATOM 1493 C CA . LEU A 1 193 ? -6.180 -6.045 19.259 1.00 96.12 193 LEU A CA 1
ATOM 1494 C C . LEU A 1 193 ? -5.649 -7.323 19.918 1.00 96.12 193 LEU A C 1
ATOM 1496 O O . LEU A 1 193 ? -6.365 -8.318 19.981 1.00 96.12 193 LEU A O 1
ATOM 1500 N N . GLU A 1 194 ? -4.429 -7.296 20.454 1.00 94.06 194 GLU A N 1
ATOM 1501 C CA . GLU A 1 194 ? -3.838 -8.427 21.179 1.00 94.06 194 GLU A CA 1
ATOM 1502 C C . GLU A 1 194 ? -4.674 -8.809 22.407 1.00 94.06 194 GLU A C 1
ATOM 1504 O O . GLU A 1 194 ? -4.981 -9.985 22.602 1.00 94.06 194 GLU A O 1
ATOM 1509 N N . SER A 1 195 ? -5.110 -7.819 23.194 1.00 96.12 195 SER A N 1
ATOM 1510 C CA . SER A 1 195 ? -6.019 -8.043 24.325 1.00 96.12 195 SER A CA 1
ATOM 1511 C C . SER A 1 195 ? -7.352 -8.639 23.868 1.00 96.12 195 SER A C 1
ATOM 1513 O O . SER A 1 195 ? -7.840 -9.580 24.483 1.00 96.12 195 SER A O 1
ATOM 1515 N N . MET A 1 196 ? -7.935 -8.139 22.773 1.00 95.94 196 MET A N 1
ATOM 1516 C CA . MET A 1 196 ? -9.194 -8.663 22.231 1.00 95.94 196 MET A CA 1
ATOM 1517 C C . MET A 1 196 ? -9.064 -10.107 21.741 1.00 95.94 196 MET A C 1
ATOM 1519 O O . MET A 1 196 ? -9.960 -10.911 21.982 1.00 95.94 196 MET A O 1
ATOM 1523 N N . MET A 1 197 ? -7.953 -10.450 21.082 1.00 94.25 197 MET A N 1
ATOM 1524 C CA . MET A 1 197 ? -7.662 -11.817 20.641 1.00 94.25 197 MET A CA 1
ATOM 1525 C C . MET A 1 197 ? -7.639 -12.787 21.826 1.00 94.25 197 MET A C 1
ATOM 1527 O O . MET A 1 197 ? -8.233 -13.861 21.743 1.00 94.25 197 MET A O 1
ATOM 1531 N N . GLN A 1 198 ? -7.000 -12.393 22.933 1.00 94.44 198 GLN A N 1
ATOM 1532 C CA . GLN A 1 198 ? -6.944 -13.188 24.162 1.00 94.44 198 GLN A CA 1
ATOM 1533 C C . GLN A 1 198 ? -8.322 -13.318 24.826 1.00 94.44 198 GLN A C 1
ATOM 1535 O O . GLN A 1 198 ? -8.738 -14.434 25.139 1.00 94.44 198 GLN A O 1
ATOM 1540 N N . ASP A 1 199 ? -9.050 -12.206 24.981 1.00 95.75 199 ASP A N 1
ATOM 1541 C CA . ASP A 1 199 ? -10.382 -12.170 25.601 1.00 95.75 199 ASP A CA 1
ATOM 1542 C C . ASP A 1 199 ? -11.386 -13.066 24.856 1.00 95.75 199 ASP A C 1
ATOM 1544 O O . ASP A 1 199 ? -12.151 -13.810 25.471 1.00 95.75 199 ASP A O 1
ATOM 1548 N N . LEU A 1 200 ? -11.364 -13.014 23.519 1.00 94.25 200 LEU A N 1
ATOM 1549 C CA . LEU A 1 200 ? -12.253 -13.784 22.644 1.00 94.25 200 LEU A CA 1
ATOM 1550 C C . LEU A 1 200 ? -11.743 -15.203 22.360 1.00 94.25 200 LEU A C 1
ATOM 1552 O O . LEU A 1 200 ? -12.442 -15.974 21.706 1.00 94.25 200 LEU A O 1
ATOM 1556 N N . LYS A 1 201 ? -10.542 -15.561 22.839 1.00 94.25 201 LYS A N 1
ATOM 1557 C CA . LYS A 1 201 ? -9.854 -16.829 22.530 1.00 94.25 201 LYS A CA 1
ATOM 1558 C C . LYS A 1 201 ? -9.766 -17.097 21.023 1.00 94.25 201 LYS A C 1
ATOM 1560 O O . LYS A 1 201 ? -9.903 -18.234 20.573 1.00 94.25 201 LYS A O 1
ATOM 1565 N N . SER A 1 202 ? -9.553 -16.035 20.250 1.00 90.50 202 SER A N 1
ATOM 1566 C CA . SER A 1 202 ? -9.410 -16.124 18.801 1.00 90.50 202 SER A CA 1
ATOM 1567 C C . SER A 1 202 ? -8.091 -16.829 18.447 1.00 90.50 202 SER A C 1
ATOM 1569 O O . SER A 1 202 ? -7.070 -16.548 19.081 1.00 90.50 202 SER A O 1
ATOM 1571 N N . PRO A 1 203 ? -8.075 -17.741 17.456 1.00 88.44 203 PRO A N 1
ATOM 1572 C CA . PRO A 1 203 ? -6.891 -18.542 17.142 1.00 88.44 203 PRO A CA 1
ATOM 1573 C C . PRO A 1 203 ? -5.721 -17.715 16.587 1.00 88.44 203 PRO A C 1
ATOM 1575 O O . PRO A 1 203 ? -4.568 -18.119 16.726 1.00 88.44 203 PRO A O 1
ATOM 1578 N N . PHE A 1 204 ? -5.999 -16.575 15.951 1.00 86.44 204 PHE A N 1
ATOM 1579 C CA . PHE A 1 204 ? -4.998 -15.656 15.409 1.00 86.44 204 PHE A CA 1
ATOM 1580 C C . PHE A 1 204 ? -5.588 -14.247 15.249 1.00 86.44 204 PHE A C 1
ATOM 1582 O O . PHE A 1 204 ? -6.804 -14.073 15.161 1.00 86.44 204 PHE A O 1
ATOM 1589 N N . LEU A 1 205 ? -4.727 -13.226 15.183 1.00 87.00 205 LEU A N 1
ATOM 1590 C CA . LEU A 1 205 ? -5.148 -11.819 15.196 1.00 87.00 205 LEU A CA 1
ATOM 1591 C C . LEU A 1 205 ? -6.102 -11.483 14.041 1.00 87.00 205 LEU A C 1
ATOM 1593 O O . LEU A 1 205 ? -7.119 -10.830 14.246 1.00 87.00 205 LEU A O 1
ATOM 1597 N N . ALA A 1 206 ? -5.799 -11.980 12.838 1.00 87.12 206 ALA A N 1
ATOM 1598 C CA . ALA A 1 206 ? -6.583 -11.717 11.636 1.00 87.12 206 ALA A CA 1
ATOM 1599 C C . ALA A 1 206 ? -8.017 -12.284 11.672 1.00 87.12 206 ALA A C 1
ATOM 1601 O O . ALA A 1 206 ? -8.851 -11.817 10.902 1.00 87.12 206 ALA A O 1
ATOM 1602 N N . ALA A 1 207 ? -8.330 -13.233 12.561 1.00 89.94 207 ALA A N 1
ATOM 1603 C CA . ALA A 1 207 ? -9.693 -13.743 12.724 1.00 89.94 207 ALA A CA 1
ATOM 1604 C C . ALA A 1 207 ? -10.613 -12.756 13.464 1.00 89.94 207 ALA A C 1
ATOM 1606 O O . ALA A 1 207 ? -11.828 -12.886 13.392 1.00 89.94 207 ALA A O 1
ATOM 1607 N N . LEU A 1 208 ? -10.066 -11.730 14.130 1.00 93.94 208 LEU A N 1
ATOM 1608 C CA . LEU A 1 208 ? -10.872 -10.700 14.798 1.00 93.94 208 LEU A CA 1
ATOM 1609 C C . LEU A 1 208 ? -11.773 -9.904 13.840 1.00 93.94 208 LEU A C 1
ATOM 1611 O O . LEU A 1 208 ? -12.725 -9.269 14.284 1.00 93.94 208 LEU A O 1
ATOM 1615 N N . THR A 1 209 ? -11.470 -9.912 12.544 1.00 95.62 209 THR A N 1
ATOM 1616 C CA . THR A 1 209 ? -12.180 -9.161 11.502 1.00 95.62 209 THR A CA 1
ATOM 1617 C C . THR A 1 209 ? -13.030 -10.060 10.603 1.00 95.62 209 THR A C 1
ATOM 1619 O O . THR A 1 209 ? -13.290 -9.717 9.452 1.00 95.62 209 THR A O 1
ATOM 1622 N N . GLU A 1 210 ? -13.464 -11.219 11.106 1.00 93.94 210 GLU A N 1
ATOM 1623 C CA . GLU A 1 210 ? -14.311 -12.159 10.359 1.00 93.94 210 GLU A CA 1
ATOM 1624 C C . GLU A 1 210 ? -15.565 -11.490 9.777 1.00 93.94 210 GLU A C 1
ATOM 1626 O O . GLU A 1 210 ? -15.879 -11.720 8.614 1.00 93.94 210 GLU A O 1
ATOM 1631 N N . ASP A 1 211 ? -16.196 -10.589 10.536 1.00 95.75 211 ASP A N 1
ATOM 1632 C CA . ASP A 1 211 ? -17.439 -9.915 10.145 1.00 95.75 211 ASP A CA 1
ATOM 1633 C C . ASP A 1 211 ? -17.250 -8.477 9.628 1.00 95.75 211 ASP A C 1
ATOM 1635 O O . ASP A 1 211 ? -18.236 -7.801 9.335 1.00 95.75 211 ASP A O 1
ATOM 1639 N N . ILE A 1 212 ? -16.013 -7.970 9.529 1.00 97.12 212 ILE A N 1
ATOM 1640 C CA . ILE A 1 212 ? -15.727 -6.597 9.079 1.00 97.12 212 ILE A CA 1
ATOM 1641 C C . ILE A 1 212 ? -14.719 -6.591 7.935 1.00 97.12 212 ILE A C 1
ATOM 1643 O O . ILE A 1 212 ? -13.604 -7.105 8.030 1.00 97.12 212 ILE A O 1
ATOM 1647 N N . HIS A 1 213 ? -15.102 -5.962 6.828 1.00 97.50 213 HIS A N 1
ATOM 1648 C CA . HIS A 1 213 ? -14.311 -5.962 5.603 1.00 97.50 213 HIS A CA 1
ATOM 1649 C C . HIS A 1 213 ? -14.207 -4.562 5.016 1.00 97.50 213 HIS A C 1
ATOM 1651 O O . HIS A 1 213 ? -15.160 -3.781 5.048 1.00 97.50 213 HIS A O 1
ATOM 1657 N N . VAL A 1 214 ? -13.044 -4.263 4.440 1.00 98.38 214 VAL A N 1
ATOM 1658 C CA . VAL A 1 214 ? -12.759 -2.981 3.796 1.00 98.38 214 VAL A CA 1
ATOM 1659 C C . VAL A 1 214 ? -12.337 -3.230 2.348 1.00 98.38 214 VAL A C 1
ATOM 1661 O O . VAL A 1 214 ? -11.485 -4.073 2.082 1.00 98.38 214 VAL A O 1
ATOM 1664 N N . LEU A 1 215 ? -12.923 -2.485 1.411 1.00 98.25 215 LEU A N 1
ATOM 1665 C CA . LEU A 1 215 ? -12.398 -2.301 0.058 1.00 98.25 215 LEU A CA 1
ATOM 1666 C C . LEU A 1 215 ? -11.569 -1.003 0.064 1.00 98.25 215 LEU A C 1
ATOM 1668 O O . LEU A 1 215 ? -12.140 0.053 0.355 1.00 98.25 215 LEU A O 1
ATOM 1672 N N . PRO A 1 216 ? -10.253 -1.033 -0.222 1.00 97.50 216 PRO A N 1
ATOM 1673 C CA . PRO A 1 216 ? -9.351 0.077 0.096 1.00 97.50 216 PRO A CA 1
ATOM 1674 C C . PRO A 1 216 ? -9.332 1.209 -0.945 1.00 97.50 216 PRO A C 1
ATOM 1676 O O . PRO A 1 216 ? -8.545 2.144 -0.813 1.00 97.50 216 PRO A O 1
ATOM 1679 N N . ASP A 1 217 ? -10.198 1.179 -1.961 1.00 97.81 217 ASP A N 1
ATOM 1680 C CA . ASP A 1 217 ? -10.187 2.108 -3.103 1.00 97.81 217 ASP A CA 1
ATOM 1681 C C . ASP A 1 217 ? -10.750 3.512 -2.768 1.00 97.81 217 ASP A C 1
ATOM 1683 O O . ASP A 1 217 ? -11.471 4.133 -3.546 1.00 97.81 217 ASP A O 1
ATOM 1687 N N . PHE A 1 218 ? -10.423 4.058 -1.592 1.00 98.06 218 PHE A N 1
ATOM 1688 C CA . PHE A 1 218 ? -10.859 5.384 -1.121 1.00 98.06 218 PHE A CA 1
ATOM 1689 C C . PHE A 1 218 ? -10.324 6.532 -1.992 1.00 98.06 218 PHE A C 1
ATOM 1691 O O . PHE A 1 218 ? -10.902 7.620 -2.013 1.00 98.06 218 PHE A O 1
ATOM 1698 N N . HIS A 1 219 ? -9.241 6.285 -2.732 1.00 97.88 219 HIS A N 1
ATOM 1699 C CA . HIS A 1 219 ? -8.653 7.219 -3.690 1.00 97.88 219 HIS A CA 1
ATOM 1700 C C . HIS A 1 219 ? -8.530 6.602 -5.093 1.00 97.88 219 HIS A C 1
ATOM 1702 O O . HIS A 1 219 ? -7.528 6.793 -5.787 1.00 97.88 219 HIS A O 1
ATOM 1708 N N . GLY A 1 220 ? -9.544 5.822 -5.483 1.00 98.00 220 GLY A N 1
ATOM 1709 C CA . GLY A 1 220 ? -9.527 5.030 -6.707 1.00 98.00 220 GLY A CA 1
ATOM 1710 C C . GLY A 1 220 ? -8.571 3.839 -6.622 1.00 98.00 220 GLY A C 1
ATOM 1711 O O . GLY A 1 220 ? -7.798 3.693 -5.672 1.00 98.00 220 GLY A O 1
ATOM 1712 N N . ASN A 1 221 ? -8.607 2.999 -7.651 1.00 98.44 221 ASN A N 1
ATOM 1713 C CA . ASN A 1 221 ? -7.717 1.859 -7.792 1.00 98.44 221 ASN A CA 1
ATOM 1714 C C . ASN A 1 221 ? -6.693 2.137 -8.896 1.00 98.44 221 ASN A C 1
ATOM 1716 O O . ASN A 1 221 ? -7.039 2.176 -10.076 1.00 98.44 221 ASN A O 1
ATOM 1720 N N . ARG A 1 222 ? -5.423 2.334 -8.524 1.00 97.88 222 ARG A N 1
ATOM 1721 C CA . ARG A 1 222 ? -4.335 2.492 -9.502 1.00 97.88 222 ARG A CA 1
ATOM 1722 C C . ARG A 1 222 ? -4.004 1.165 -10.181 1.00 97.88 222 ARG A C 1
ATOM 1724 O O . ARG A 1 222 ? -3.910 1.132 -11.403 1.00 97.88 222 ARG A O 1
ATOM 1731 N N . SER A 1 223 ? -3.830 0.101 -9.401 1.00 98.06 223 SER A N 1
ATOM 1732 C CA . SER A 1 223 ? -3.503 -1.231 -9.905 1.00 98.06 223 SER A CA 1
ATOM 1733 C C . SER A 1 223 ? -4.227 -2.326 -9.112 1.00 98.06 223 SER A C 1
ATOM 1735 O O . SER A 1 223 ? -4.338 -2.211 -7.890 1.00 98.06 223 SER A O 1
ATOM 1737 N N . PRO A 1 224 ? -4.657 -3.418 -9.770 1.00 97.62 224 PRO A N 1
ATOM 1738 C CA . PRO A 1 224 ? -4.588 -3.665 -11.216 1.00 97.62 224 PRO A CA 1
ATOM 1739 C C . PRO A 1 224 ? -5.808 -3.151 -12.006 1.00 97.62 224 PRO A C 1
ATOM 1741 O O . PRO A 1 224 ? -5.812 -3.244 -13.227 1.00 97.62 224 PRO A O 1
ATOM 1744 N N . ILE A 1 225 ? -6.845 -2.619 -11.347 1.00 97.81 225 ILE A N 1
ATOM 1745 C CA . ILE A 1 225 ? -8.107 -2.244 -12.014 1.00 97.81 225 ILE A CA 1
ATOM 1746 C C . ILE A 1 225 ? -7.943 -0.987 -12.877 1.00 97.81 225 ILE A C 1
ATOM 1748 O O . ILE A 1 225 ? -8.610 -0.857 -13.900 1.00 97.81 225 ILE A O 1
ATOM 1752 N N . ALA A 1 226 ? -7.042 -0.079 -12.482 1.00 97.62 226 ALA A N 1
ATOM 1753 C CA . ALA A 1 226 ? -6.812 1.203 -13.150 1.00 97.62 226 ALA A CA 1
ATOM 1754 C C . ALA A 1 226 ? -8.094 2.035 -13.331 1.00 97.62 226 ALA A C 1
ATOM 1756 O O . ALA A 1 226 ? -8.312 2.667 -14.366 1.00 97.62 226 ALA A O 1
ATOM 1757 N N . ASP A 1 227 ? -8.920 2.063 -12.285 1.00 98.31 227 ASP A N 1
ATOM 1758 C CA . ASP A 1 227 ? -10.113 2.896 -12.208 1.00 98.31 227 ASP A CA 1
ATOM 1759 C C . ASP A 1 227 ? -9.940 4.004 -11.152 1.00 98.31 227 ASP A C 1
ATOM 1761 O O . ASP A 1 227 ? -10.092 3.757 -9.950 1.00 98.31 227 ASP A O 1
ATOM 1765 N N . PRO A 1 228 ? -9.678 5.259 -11.562 1.00 97.25 228 PRO A N 1
ATOM 1766 C CA . PRO A 1 228 ? -9.569 6.380 -10.632 1.00 97.25 228 PRO A CA 1
ATOM 1767 C C . PRO A 1 228 ? -10.915 6.778 -10.001 1.00 97.25 228 PRO A C 1
ATOM 1769 O O . PRO A 1 228 ? -10.934 7.577 -9.064 1.00 97.25 228 PRO A O 1
ATOM 1772 N N . LYS A 1 229 ? -12.049 6.272 -10.508 1.00 98.06 229 LYS A N 1
ATOM 1773 C CA . LYS A 1 229 ? -13.390 6.554 -9.975 1.00 98.06 229 LYS A CA 1
ATOM 1774 C C . LYS A 1 229 ? -13.845 5.539 -8.930 1.00 98.06 229 LYS A C 1
ATOM 1776 O O . LYS A 1 229 ? -14.833 5.835 -8.251 1.00 98.06 229 LYS A O 1
ATOM 1781 N N . ALA A 1 230 ? -13.137 4.415 -8.780 1.00 97.88 230 ALA A N 1
ATOM 1782 C CA . ALA A 1 230 ? -13.420 3.407 -7.766 1.00 97.88 230 ALA A CA 1
ATOM 1783 C C . ALA A 1 230 ? -13.513 4.036 -6.366 1.00 97.88 230 ALA A C 1
ATOM 1785 O O . ALA A 1 230 ? -12.912 5.082 -6.084 1.00 97.88 230 ALA A O 1
ATOM 1786 N N . LYS A 1 231 ? -14.335 3.425 -5.511 1.00 98.19 231 LYS A N 1
ATOM 1787 C CA . LYS A 1 231 ? -14.662 3.933 -4.178 1.00 98.19 231 LYS A CA 1
ATOM 1788 C C . LYS A 1 231 ? -14.440 2.864 -3.129 1.00 98.19 231 LYS A C 1
ATOM 1790 O O . LYS A 1 231 ? -14.704 1.688 -3.359 1.00 98.19 231 LYS A O 1
ATOM 1795 N N . GLY A 1 232 ? -14.007 3.318 -1.960 1.00 97.75 232 GLY A N 1
ATOM 1796 C CA . GLY A 1 232 ? -13.891 2.477 -0.788 1.00 97.75 232 GLY A CA 1
ATOM 1797 C C . GLY A 1 232 ? -15.248 2.042 -0.252 1.00 97.75 232 GLY A C 1
ATOM 1798 O O . GLY A 1 232 ? -16.244 2.756 -0.379 1.00 97.75 232 GLY A O 1
ATOM 1799 N N . VAL A 1 233 ? -15.266 0.871 0.373 1.00 98.44 233 VAL A N 1
ATOM 1800 C CA . VAL A 1 233 ? -16.441 0.302 1.040 1.00 98.44 233 VAL A CA 1
ATOM 1801 C C . VAL A 1 233 ? -16.002 -0.217 2.397 1.00 98.44 233 VAL A C 1
ATOM 1803 O O . VAL A 1 233 ? -14.938 -0.820 2.510 1.00 98.44 233 VAL A O 1
ATOM 1806 N N . VAL A 1 234 ? -16.830 -0.004 3.415 1.00 98.31 234 VAL A N 1
ATOM 1807 C CA . VAL A 1 234 ? -16.699 -0.662 4.716 1.00 98.31 234 VAL A CA 1
ATOM 1808 C C . VAL A 1 234 ? -17.975 -1.458 4.951 1.00 98.31 234 VAL A C 1
ATOM 1810 O O . VAL A 1 234 ? -19.072 -0.903 4.905 1.00 98.31 234 VAL A O 1
ATOM 1813 N N . CYS A 1 235 ? -17.834 -2.761 5.164 1.00 98.00 235 CYS A N 1
ATOM 1814 C CA . CYS A 1 235 ? -18.924 -3.684 5.461 1.00 98.00 235 CYS A CA 1
ATOM 1815 C C . CYS A 1 235 ? -18.753 -4.231 6.883 1.00 98.00 235 CYS A C 1
ATOM 1817 O O . CYS A 1 235 ? -17.620 -4.354 7.343 1.00 98.00 235 CYS A O 1
ATOM 1819 N N . GLY A 1 236 ? -19.857 -4.544 7.569 1.00 97.19 236 GLY A N 1
ATOM 1820 C CA . GLY A 1 236 ? -19.817 -5.069 8.942 1.00 97.19 236 GLY A CA 1
ATOM 1821 C C . GLY A 1 236 ? -19.889 -4.016 10.050 1.00 97.19 236 GLY A C 1
ATOM 1822 O O . GLY A 1 236 ? -19.456 -4.263 11.172 1.00 97.19 236 GLY A O 1
ATOM 1823 N N . LEU A 1 237 ? -20.393 -2.813 9.752 1.00 96.75 237 LEU A N 1
ATOM 1824 C CA . LEU A 1 237 ? -20.530 -1.756 10.755 1.00 96.75 237 LEU A CA 1
ATOM 1825 C C . LEU A 1 237 ? -21.641 -2.073 11.767 1.00 96.75 237 LEU A C 1
ATOM 1827 O O . LEU A 1 237 ? -22.740 -2.488 11.401 1.00 96.75 237 LEU A O 1
ATOM 1831 N N . THR A 1 238 ? -21.362 -1.791 13.037 1.00 96.12 238 THR A N 1
ATOM 1832 C CA . THR A 1 238 ? -22.324 -1.814 14.148 1.00 96.12 238 THR A CA 1
ATOM 1833 C C . THR A 1 238 ? -22.462 -0.406 14.741 1.00 96.12 238 THR A C 1
ATOM 1835 O O . THR A 1 238 ? -21.811 0.533 14.285 1.00 96.12 238 THR A O 1
ATOM 1838 N N . LEU A 1 239 ? -23.301 -0.235 15.768 1.00 97.06 239 LEU A N 1
ATOM 1839 C CA . LEU A 1 239 ? -23.404 1.029 16.514 1.00 97.06 239 LEU A CA 1
ATOM 1840 C C . LEU A 1 239 ? -22.264 1.232 17.536 1.00 97.06 239 LEU A C 1
ATOM 1842 O O . LEU A 1 239 ? -22.286 2.213 18.281 1.00 97.06 239 LEU A O 1
ATOM 1846 N N . ASP A 1 240 ? -21.293 0.313 17.610 1.00 96.50 240 ASP A N 1
ATOM 1847 C CA . ASP A 1 240 ? -20.144 0.464 18.502 1.00 96.50 240 ASP A CA 1
ATOM 1848 C C . ASP A 1 240 ? -19.231 1.598 18.016 1.00 96.50 240 ASP A C 1
ATOM 1850 O O . ASP A 1 240 ? -18.834 1.673 16.857 1.00 96.50 240 ASP A O 1
ATOM 1854 N N . THR A 1 241 ? -18.900 2.491 18.939 1.00 96.12 241 THR A N 1
ATOM 1855 C CA . THR A 1 241 ? -18.060 3.677 18.733 1.00 96.12 241 THR A CA 1
ATOM 1856 C C . THR A 1 241 ? -16.819 3.651 19.631 1.00 96.12 241 THR A C 1
ATOM 1858 O O . THR A 1 241 ? -16.133 4.662 19.806 1.00 96.12 241 THR A O 1
ATOM 1861 N N . SER A 1 242 ? -16.531 2.499 20.242 1.00 97.50 242 SER A N 1
ATOM 1862 C CA . SER A 1 242 ? -15.434 2.297 21.182 1.00 97.50 242 SER A CA 1
ATOM 1863 C C . SER A 1 242 ? -14.051 2.290 20.516 1.00 97.50 242 SER A C 1
ATOM 1865 O O . SER A 1 242 ? -13.899 2.163 19.301 1.00 97.50 242 SER A O 1
ATOM 1867 N N . GLU A 1 243 ? -12.998 2.366 21.339 1.00 97.44 243 GLU A N 1
ATOM 1868 C CA . GLU A 1 243 ? -11.616 2.134 20.887 1.00 97.44 243 GLU A CA 1
ATOM 1869 C C . GLU A 1 243 ? -11.420 0.707 20.337 1.00 97.44 243 GLU A C 1
ATOM 1871 O O . GLU A 1 243 ? -10.564 0.503 19.479 1.00 97.44 243 GLU A O 1
ATOM 1876 N N . LYS A 1 244 ? -12.219 -0.273 20.797 1.00 97.00 244 LYS A N 1
ATOM 1877 C CA . LYS A 1 244 ? -12.179 -1.657 20.298 1.00 97.00 244 LYS A CA 1
ATOM 1878 C C . LYS A 1 244 ? -12.702 -1.737 18.866 1.00 97.00 244 LYS A C 1
ATOM 1880 O O . LYS A 1 244 ? -12.057 -2.359 18.027 1.00 97.00 244 LYS A O 1
ATOM 1885 N N . GLN A 1 245 ? -13.811 -1.060 18.566 1.00 97.56 245 GLN A N 1
ATOM 1886 C CA . GLN A 1 245 ? -14.325 -0.987 17.198 1.00 97.56 245 GLN A CA 1
ATOM 1887 C C . GLN A 1 245 ? -13.314 -0.310 16.262 1.00 97.56 245 GLN A C 1
ATOM 1889 O O . GLN A 1 245 ? -13.045 -0.838 15.183 1.00 97.56 245 GLN A O 1
ATOM 1894 N N . LEU A 1 246 ? -12.683 0.788 16.699 1.00 98.00 246 LEU A N 1
ATOM 1895 C CA . LEU A 1 246 ? -11.644 1.454 15.910 1.00 98.00 246 LEU A CA 1
ATOM 1896 C C . LEU A 1 246 ? -10.460 0.525 15.630 1.00 98.00 246 LEU A C 1
ATOM 1898 O O . LEU A 1 246 ? -9.941 0.501 14.518 1.00 98.00 246 LEU A O 1
ATOM 1902 N N . ALA A 1 247 ? -10.048 -0.261 16.624 1.00 97.56 247 ALA A N 1
ATOM 1903 C CA . ALA A 1 247 ? -8.990 -1.246 16.464 1.00 97.56 247 ALA A CA 1
ATOM 1904 C C . ALA A 1 247 ? -9.347 -2.312 15.414 1.00 97.56 247 ALA A C 1
ATOM 1906 O O . ALA A 1 247 ? -8.519 -2.604 14.550 1.00 97.56 247 ALA A O 1
ATOM 1907 N N . LEU A 1 248 ? -10.584 -2.824 15.420 1.00 97.50 248 LEU A N 1
ATOM 1908 C CA . LEU A 1 248 ? -11.074 -3.756 14.397 1.00 97.50 248 LEU A CA 1
ATOM 1909 C C . LEU A 1 248 ? -11.109 -3.126 13.002 1.00 97.50 248 LEU A C 1
ATOM 1911 O O . LEU A 1 248 ? -10.641 -3.741 12.046 1.00 97.50 248 LEU A O 1
ATOM 1915 N N . LEU A 1 249 ? -11.609 -1.894 12.875 1.00 98.12 249 LEU A N 1
ATOM 1916 C CA . LEU A 1 249 ? -11.651 -1.184 11.595 1.00 98.12 249 LEU A CA 1
ATOM 1917 C C . LEU A 1 249 ? -10.240 -0.900 11.056 1.00 98.12 249 LEU A C 1
ATOM 1919 O O . LEU A 1 249 ? -9.984 -1.065 9.862 1.00 98.12 249 LEU A O 1
ATOM 1923 N N . TYR A 1 250 ? -9.307 -0.529 11.933 1.00 97.62 250 TYR A N 1
ATOM 1924 C CA . TYR A 1 250 ? -7.889 -0.401 11.602 1.00 97.62 250 TYR A CA 1
ATOM 1925 C C . TYR A 1 250 ? -7.313 -1.731 11.094 1.00 97.62 250 TYR A C 1
ATOM 1927 O O . TYR A 1 250 ? -6.726 -1.754 10.013 1.00 97.62 250 TYR A O 1
ATOM 1935 N N . LEU A 1 251 ? -7.536 -2.846 11.800 1.00 96.25 251 LEU A N 1
ATOM 1936 C CA . LEU A 1 251 ? -7.057 -4.166 11.378 1.00 96.25 251 LEU A CA 1
ATOM 1937 C C . LEU A 1 251 ? -7.658 -4.599 10.032 1.00 96.25 251 LEU A C 1
ATOM 1939 O O . LEU A 1 251 ? -6.926 -5.056 9.154 1.00 96.25 251 LEU A O 1
ATOM 1943 N N . ALA A 1 252 ? -8.961 -4.397 9.829 1.00 97.19 252 ALA A N 1
ATOM 1944 C CA . ALA A 1 252 ? -9.633 -4.697 8.565 1.00 97.19 252 ALA A CA 1
ATOM 1945 C C . ALA A 1 252 ? -9.073 -3.843 7.414 1.00 97.19 252 ALA A C 1
ATOM 1947 O O . ALA A 1 252 ? -8.906 -4.320 6.291 1.00 97.19 252 ALA A O 1
ATOM 1948 N N . THR A 1 253 ? -8.704 -2.592 7.700 1.00 97.56 253 THR A N 1
ATOM 1949 C CA . THR A 1 253 ? -8.048 -1.705 6.732 1.00 97.56 253 THR A CA 1
ATOM 1950 C C . THR A 1 253 ? -6.645 -2.205 6.381 1.00 97.56 253 THR A C 1
ATOM 1952 O O . THR A 1 253 ? -6.306 -2.294 5.202 1.00 97.56 253 THR A O 1
ATOM 1955 N N . VAL A 1 254 ? -5.841 -2.607 7.369 1.00 95.06 254 VAL A N 1
ATOM 1956 C CA . VAL A 1 254 ? -4.517 -3.221 7.148 1.00 95.06 254 VAL A CA 1
ATOM 1957 C C . VAL A 1 254 ? -4.639 -4.461 6.259 1.00 95.06 254 VAL A C 1
ATOM 1959 O O . VAL A 1 254 ? -3.919 -4.586 5.266 1.00 95.06 254 VAL A O 1
ATOM 1962 N N . GLN A 1 255 ? -5.584 -5.349 6.572 1.00 93.69 255 GLN A N 1
ATOM 1963 C CA . GLN A 1 255 ? -5.862 -6.542 5.774 1.00 93.69 255 GLN A CA 1
ATOM 1964 C C . GLN A 1 255 ? -6.286 -6.191 4.349 1.00 93.69 255 GLN A C 1
ATOM 1966 O O . GLN A 1 255 ? -5.778 -6.785 3.405 1.00 93.69 255 GLN A O 1
ATOM 1971 N N . SER A 1 256 ? -7.153 -5.194 4.165 1.00 95.69 256 SER A N 1
ATOM 1972 C CA . SER A 1 256 ? -7.584 -4.762 2.831 1.00 95.69 256 SER A CA 1
ATOM 1973 C C . SER A 1 256 ? -6.428 -4.269 1.960 1.00 95.69 256 SER A C 1
ATOM 1975 O O . SER A 1 256 ? -6.359 -4.592 0.773 1.00 95.69 256 SER A O 1
ATOM 1977 N N . ILE A 1 257 ? -5.465 -3.553 2.551 1.00 95.38 257 ILE A N 1
ATOM 1978 C CA . ILE A 1 257 ? -4.253 -3.110 1.858 1.00 95.38 257 ILE A CA 1
ATOM 1979 C C . ILE A 1 257 ? -3.402 -4.325 1.465 1.00 95.38 257 ILE A C 1
ATOM 1981 O O . ILE A 1 257 ? -2.927 -4.387 0.327 1.00 95.38 257 ILE A O 1
ATOM 1985 N N . ALA A 1 258 ? -3.256 -5.306 2.362 1.00 90.56 258 ALA A N 1
ATOM 1986 C CA . ALA A 1 258 ? -2.544 -6.552 2.084 1.00 90.56 258 ALA A CA 1
ATOM 1987 C C . ALA A 1 258 ? -3.223 -7.372 0.970 1.00 90.56 258 ALA A C 1
ATOM 1989 O O . ALA A 1 258 ? -2.545 -7.827 0.049 1.00 90.56 258 ALA A O 1
ATOM 1990 N N . TYR A 1 259 ? -4.555 -7.487 0.978 1.00 93.31 259 TYR A N 1
ATOM 1991 C CA . TYR A 1 259 ? -5.319 -8.123 -0.099 1.00 93.31 259 TYR A CA 1
ATOM 1992 C C . TYR A 1 259 ? -5.154 -7.392 -1.434 1.00 93.31 259 TYR A C 1
ATOM 1994 O O . TYR A 1 259 ? -4.969 -8.038 -2.463 1.00 93.31 259 TYR A O 1
ATOM 2002 N N . GLY A 1 260 ? -5.136 -6.056 -1.430 1.00 95.25 260 GLY A N 1
ATOM 2003 C CA . GLY A 1 260 ? -4.826 -5.271 -2.626 1.00 95.25 260 GLY A CA 1
ATOM 2004 C C . GLY A 1 260 ? -3.412 -5.537 -3.154 1.00 95.25 260 GLY A C 1
ATOM 2005 O O . GLY A 1 260 ? -3.224 -5.690 -4.358 1.00 95.25 260 GLY A O 1
ATOM 2006 N N . THR A 1 261 ? -2.423 -5.683 -2.265 1.00 94.69 261 THR A N 1
ATOM 2007 C CA . THR A 1 261 ? -1.065 -6.101 -2.652 1.00 94.69 261 THR A CA 1
ATOM 2008 C C . THR A 1 261 ? -1.062 -7.501 -3.262 1.00 94.69 261 THR A C 1
ATOM 2010 O O . THR A 1 261 ? -0.464 -7.691 -4.319 1.00 94.69 261 THR A O 1
ATOM 2013 N N . ARG A 1 262 ? -1.762 -8.466 -2.653 1.00 92.50 262 ARG A N 1
ATOM 2014 C CA . ARG A 1 262 ? -1.902 -9.818 -3.211 1.00 92.50 262 ARG A CA 1
ATOM 2015 C C . ARG A 1 262 ? -2.521 -9.786 -4.606 1.00 92.50 262 ARG A C 1
ATOM 2017 O O . ARG A 1 262 ? -1.982 -10.405 -5.511 1.00 92.50 262 ARG A O 1
ATOM 2024 N N . HIS A 1 263 ? -3.586 -9.012 -4.803 1.00 96.50 263 HIS A N 1
ATOM 2025 C CA . HIS A 1 263 ? -4.226 -8.877 -6.109 1.00 96.50 263 HIS A CA 1
ATOM 2026 C C . HIS A 1 263 ? -3.254 -8.345 -7.176 1.00 96.50 263 HIS A C 1
ATOM 2028 O O . HIS A 1 263 ? -3.227 -8.859 -8.291 1.00 96.50 263 HIS A O 1
ATOM 2034 N N . ILE A 1 264 ? -2.405 -7.368 -6.834 1.00 96.75 264 ILE A N 1
ATOM 2035 C CA . ILE A 1 264 ? -1.357 -6.873 -7.741 1.00 96.75 264 ILE A CA 1
ATOM 2036 C C . ILE A 1 264 ? -0.337 -7.977 -8.061 1.00 96.75 264 ILE A C 1
ATOM 2038 O O . ILE A 1 264 ? 0.033 -8.139 -9.221 1.00 96.75 264 ILE A O 1
ATOM 2042 N N . VAL A 1 265 ? 0.116 -8.733 -7.057 1.00 95.19 265 VAL A N 1
ATOM 2043 C CA . VAL A 1 265 ? 1.083 -9.831 -7.239 1.00 95.19 265 VAL A CA 1
ATOM 2044 C C . VAL A 1 265 ? 0.508 -10.922 -8.140 1.00 95.19 265 VAL A C 1
ATOM 2046 O O . VAL A 1 265 ? 1.145 -11.289 -9.127 1.00 95.19 265 VAL A O 1
ATOM 2049 N N . ASP A 1 266 ? -0.700 -11.395 -7.841 1.00 96.25 266 ASP A N 1
ATOM 2050 C CA . ASP A 1 266 ? -1.377 -12.451 -8.593 1.00 96.25 266 ASP A CA 1
ATOM 2051 C C . ASP A 1 266 ? -1.615 -12.011 -10.044 1.00 96.25 266 ASP A C 1
ATOM 2053 O O . ASP A 1 266 ? -1.333 -12.762 -10.979 1.00 96.25 266 ASP A O 1
ATOM 2057 N N . HIS A 1 267 ? -2.033 -10.756 -10.250 1.00 97.88 267 HIS A N 1
ATOM 2058 C CA . HIS A 1 267 ? -2.206 -10.180 -11.584 1.00 97.88 267 HIS A CA 1
ATOM 2059 C C . HIS A 1 267 ? -0.883 -10.087 -12.351 1.00 97.88 267 HIS A C 1
ATOM 2061 O O . HIS A 1 267 ? -0.822 -10.464 -13.519 1.00 97.88 267 HIS A O 1
ATOM 2067 N N . CYS A 1 268 ? 0.201 -9.650 -11.709 1.00 97.12 268 CYS A N 1
ATOM 2068 C CA . CYS A 1 268 ? 1.526 -9.624 -12.328 1.00 97.12 268 CYS A CA 1
ATOM 2069 C C . CYS A 1 268 ? 2.018 -11.033 -12.697 1.00 97.12 268 CYS A C 1
ATOM 2071 O O . CYS A 1 268 ? 2.548 -11.230 -13.795 1.00 97.12 268 CYS A O 1
ATOM 2073 N N . ASN A 1 269 ? 1.823 -12.011 -11.811 1.00 96.62 269 ASN A N 1
ATOM 2074 C CA . ASN A 1 269 ? 2.227 -13.399 -12.032 1.00 96.62 269 ASN A CA 1
ATOM 2075 C C . ASN A 1 269 ? 1.433 -14.053 -13.171 1.00 96.62 269 ASN A C 1
ATOM 2077 O O . ASN A 1 269 ? 2.011 -14.734 -14.017 1.00 96.62 269 ASN A O 1
ATOM 2081 N N . ALA A 1 270 ? 0.133 -13.764 -13.272 1.00 97.56 270 ALA A N 1
ATOM 2082 C CA . ALA A 1 270 ? -0.699 -14.198 -14.394 1.00 97.56 270 ALA A CA 1
ATOM 2083 C C . ALA A 1 270 ? -0.225 -13.641 -15.754 1.00 97.56 270 ALA A C 1
ATOM 2085 O O . ALA A 1 270 ? -0.527 -14.223 -16.794 1.00 97.56 270 ALA A O 1
ATOM 2086 N N . HIS A 1 271 ? 0.550 -12.549 -15.754 1.00 97.56 271 HIS A N 1
ATOM 2087 C CA . HIS A 1 271 ? 1.088 -11.902 -16.955 1.00 97.56 271 HIS A CA 1
ATOM 2088 C C . HIS A 1 271 ? 2.609 -12.086 -17.125 1.00 97.56 271 HIS A C 1
ATOM 2090 O O . HIS A 1 271 ? 3.258 -11.312 -17.830 1.00 97.56 271 HIS A O 1
ATOM 2096 N N . GLY A 1 272 ? 3.183 -13.130 -16.518 1.00 95.75 272 GLY A N 1
ATOM 2097 C CA . GLY A 1 272 ? 4.538 -13.601 -16.823 1.00 95.75 272 GLY A CA 1
ATOM 2098 C C . GLY A 1 272 ? 5.614 -13.240 -15.802 1.00 95.75 272 GLY A C 1
ATOM 2099 O O . GLY A 1 272 ? 6.747 -13.704 -15.946 1.00 95.75 272 GLY A O 1
ATOM 2100 N N . HIS A 1 273 ? 5.291 -12.471 -14.758 1.00 95.69 273 HIS A N 1
ATOM 2101 C CA . HIS A 1 273 ? 6.167 -12.418 -13.585 1.00 95.69 273 HIS A CA 1
ATOM 2102 C C . HIS A 1 273 ? 6.123 -13.743 -12.815 1.00 95.69 273 HIS A C 1
ATOM 2104 O O . HIS A 1 273 ? 5.231 -14.569 -12.992 1.00 95.69 273 HIS A O 1
ATOM 2110 N N . GLN A 1 274 ? 7.116 -13.958 -11.957 1.00 92.31 274 GLN A N 1
ATOM 2111 C CA . GLN A 1 274 ? 7.174 -15.116 -11.063 1.00 92.31 274 GLN A CA 1
ATOM 2112 C C . GLN A 1 274 ? 7.570 -14.663 -9.660 1.00 92.31 274 GLN A C 1
ATOM 2114 O O . GLN A 1 274 ? 8.543 -15.156 -9.089 1.00 92.31 274 GLN A O 1
ATOM 2119 N N . VAL A 1 275 ? 6.852 -13.675 -9.133 1.00 89.19 275 VAL A N 1
ATOM 2120 C CA . VAL A 1 275 ? 7.070 -13.129 -7.795 1.00 89.19 275 VAL A CA 1
ATOM 2121 C C . VAL A 1 275 ? 6.812 -14.223 -6.765 1.00 89.19 275 VAL A C 1
ATOM 2123 O O . VAL A 1 275 ? 5.726 -14.797 -6.716 1.00 89.19 275 VAL A O 1
ATOM 2126 N N . ARG A 1 276 ? 7.825 -14.488 -5.941 1.00 83.31 276 ARG A N 1
ATOM 2127 C CA . ARG A 1 276 ? 7.808 -15.447 -4.827 1.00 83.31 276 ARG A CA 1
ATOM 2128 C C . ARG A 1 276 ? 8.204 -14.807 -3.503 1.00 83.31 276 ARG A C 1
ATOM 2130 O O . ARG A 1 276 ? 7.956 -15.390 -2.460 1.00 83.31 276 ARG A O 1
ATOM 2137 N N . ILE A 1 277 ? 8.845 -13.640 -3.536 1.00 83.31 277 ILE A N 1
ATOM 2138 C CA . ILE A 1 277 ? 9.369 -12.955 -2.354 1.00 83.31 277 ILE A CA 1
ATOM 2139 C C . ILE A 1 277 ? 8.921 -11.499 -2.403 1.00 83.31 277 ILE A C 1
ATOM 2141 O O . ILE A 1 277 ? 9.052 -10.836 -3.435 1.00 83.31 277 ILE A O 1
ATOM 2145 N N . LEU A 1 278 ? 8.431 -10.995 -1.273 1.00 83.31 278 LEU A N 1
ATOM 2146 C CA . LEU A 1 278 ? 8.184 -9.573 -1.086 1.00 83.31 278 LEU A CA 1
ATOM 2147 C C . LEU A 1 278 ? 9.353 -8.967 -0.312 1.00 83.31 278 LEU A C 1
ATOM 2149 O O . LEU A 1 278 ? 9.797 -9.486 0.711 1.00 83.31 278 LEU A O 1
ATOM 2153 N N . THR A 1 279 ? 9.854 -7.839 -0.785 1.00 77.62 279 THR A N 1
ATOM 2154 C CA . THR A 1 279 ? 10.866 -7.058 -0.072 1.00 77.62 279 THR A CA 1
ATOM 2155 C C . THR A 1 279 ? 10.245 -5.713 0.232 1.00 77.62 279 THR A C 1
ATOM 2157 O O . THR A 1 279 ? 9.702 -5.093 -0.674 1.00 77.62 279 THR A O 1
ATOM 2160 N N . SER A 1 280 ? 10.297 -5.224 1.468 1.00 73.75 280 SER A N 1
ATOM 2161 C CA . SER A 1 280 ? 9.694 -3.922 1.782 1.00 73.75 280 SER A CA 1
ATOM 2162 C C . SER A 1 280 ? 10.721 -2.912 2.271 1.00 73.75 280 SER A C 1
ATOM 2164 O O . SER A 1 280 ? 11.554 -3.203 3.129 1.00 73.75 280 SER A O 1
ATOM 2166 N N . LEU A 1 281 ? 10.660 -1.703 1.715 1.00 64.12 281 LEU A N 1
ATOM 2167 C CA . LEU A 1 281 ? 11.385 -0.541 2.198 1.00 64.12 281 LEU A CA 1
ATOM 2168 C C . LEU A 1 281 ? 10.400 0.409 2.869 1.00 64.12 281 LEU A C 1
ATOM 2170 O O . LEU A 1 281 ? 9.399 0.799 2.271 1.00 64.12 281 LEU A O 1
ATOM 2174 N N . VAL A 1 282 ? 10.767 0.820 4.085 1.00 53.25 282 VAL A N 1
ATOM 2175 C CA . VAL A 1 282 ? 9.908 1.537 5.030 1.00 53.25 282 VAL A CA 1
ATOM 2176 C C . VAL A 1 282 ? 8.734 0.649 5.418 1.00 53.25 282 VAL A C 1
ATOM 2178 O O . VAL A 1 282 ? 7.813 0.380 4.662 1.00 53.25 282 VAL A O 1
ATOM 2181 N N . MET A 1 283 ? 8.780 0.155 6.645 1.00 47.91 283 MET A N 1
ATOM 2182 C CA . MET A 1 283 ? 7.609 -0.464 7.234 1.00 47.91 283 MET A CA 1
ATOM 2183 C C . MET A 1 283 ? 6.511 0.610 7.305 1.00 47.91 283 MET A C 1
ATOM 2185 O O . MET A 1 283 ? 6.807 1.768 7.612 1.00 47.91 283 MET A O 1
ATOM 2189 N N . LEU A 1 284 ? 5.246 0.233 7.117 1.00 47.06 284 LEU A N 1
ATOM 2190 C CA . LEU A 1 284 ? 4.195 0.823 7.943 1.00 47.06 284 LEU A CA 1
ATOM 2191 C C . LEU A 1 284 ? 4.672 0.593 9.380 1.00 47.06 284 LEU A C 1
ATOM 2193 O O . LEU A 1 284 ? 4.501 -0.506 9.886 1.00 47.06 284 LEU A O 1
ATOM 2197 N N . GLN A 1 285 ? 5.410 1.550 9.964 1.00 36.06 285 GLN A N 1
ATOM 2198 C CA . GLN A 1 285 ? 6.341 1.363 11.102 1.00 36.06 285 GLN A CA 1
ATOM 2199 C C . GLN A 1 285 ? 5.708 0.787 12.371 1.00 36.06 285 GLN A C 1
ATOM 2201 O O . GLN A 1 285 ? 6.393 0.559 13.363 1.00 36.06 285 GLN A O 1
ATOM 2206 N N . TYR A 1 286 ? 4.414 0.526 12.315 1.00 42.03 286 TYR A N 1
ATOM 2207 C CA . TYR A 1 286 ? 3.577 0.144 13.413 1.00 42.03 286 TYR A CA 1
ATOM 2208 C C . TYR A 1 286 ? 2.648 -1.028 13.096 1.00 42.03 286 TYR A C 1
ATOM 2210 O O . TYR A 1 286 ? 1.836 -1.391 13.936 1.00 42.03 286 TYR A O 1
ATOM 2218 N N . THR A 1 287 ? 2.753 -1.638 11.917 1.00 42.28 287 THR A N 1
ATOM 2219 C CA . THR A 1 287 ? 1.981 -2.826 11.564 1.00 42.28 287 THR A CA 1
ATOM 2220 C C . THR A 1 287 ? 2.939 -3.833 10.963 1.00 42.28 287 THR A C 1
ATOM 2222 O O . THR A 1 287 ? 3.408 -3.694 9.833 1.00 42.28 287 THR A O 1
ATOM 2225 N N . THR A 1 288 ? 3.296 -4.848 11.741 1.00 40.28 288 THR A N 1
ATOM 2226 C CA . THR A 1 288 ? 3.979 -6.010 11.185 1.00 40.28 288 THR A CA 1
ATOM 2227 C C . THR A 1 288 ? 3.050 -6.617 10.143 1.00 40.28 288 THR A C 1
ATOM 2229 O O . THR A 1 288 ? 1.921 -6.963 10.462 1.00 40.28 288 THR A O 1
ATOM 2232 N N . LEU A 1 289 ? 3.483 -6.768 8.888 1.00 41.03 289 LEU A N 1
ATOM 2233 C CA . LEU A 1 289 ? 2.752 -7.618 7.934 1.00 41.03 289 LEU A CA 1
ATOM 2234 C C . LEU A 1 289 ? 2.580 -9.043 8.503 1.00 41.03 289 LEU A C 1
ATOM 2236 O O . LEU A 1 289 ? 1.597 -9.705 8.207 1.00 41.03 289 LEU A O 1
ATOM 2240 N N . SER A 1 290 ? 3.459 -9.450 9.427 1.00 37.62 290 SER A N 1
ATOM 2241 C CA . SER A 1 290 ? 3.344 -10.646 10.270 1.00 37.62 290 SER A CA 1
ATOM 2242 C C . SER A 1 290 ? 2.111 -10.672 11.193 1.00 37.62 290 SER A C 1
ATOM 2244 O O . SER A 1 290 ? 1.697 -11.747 11.611 1.00 37.62 290 SER A O 1
ATOM 2246 N N . SER A 1 291 ? 1.508 -9.521 11.523 1.00 37.28 291 SER A N 1
ATOM 2247 C CA . SER A 1 291 ? 0.229 -9.452 12.256 1.00 37.28 291 SER A CA 1
ATOM 2248 C C . SER A 1 291 ? -0.966 -9.870 11.391 1.00 37.28 291 SER A C 1
ATOM 2250 O O . SER A 1 291 ? -2.014 -10.240 11.918 1.00 37.28 291 SER A O 1
ATOM 2252 N N . VAL A 1 292 ? -0.779 -9.909 10.067 1.00 47.03 292 VAL A N 1
ATOM 2253 C CA . VAL A 1 292 ? -1.698 -10.516 9.103 1.00 47.03 292 VAL A CA 1
ATOM 2254 C C . VAL A 1 292 ? -1.267 -11.964 8.832 1.00 47.03 292 VAL A C 1
ATOM 2256 O O . VAL A 1 292 ? -1.136 -12.387 7.688 1.00 47.03 292 VAL A O 1
ATOM 2259 N N . ASN A 1 293 ? -1.030 -12.748 9.889 1.00 49.72 293 ASN A N 1
ATOM 2260 C CA . ASN A 1 293 ? -1.005 -14.211 9.787 1.00 49.72 293 ASN A CA 1
ATOM 2261 C C . ASN A 1 293 ? -2.449 -14.696 9.568 1.00 49.72 293 ASN A C 1
ATOM 2263 O O . ASN A 1 293 ? -3.095 -15.227 10.468 1.00 49.72 293 ASN A O 1
ATOM 2267 N N . ASP A 1 294 ? -2.986 -14.410 8.384 1.00 50.47 294 ASP A N 1
ATOM 2268 C CA . ASP A 1 294 ? -4.259 -14.932 7.916 1.00 50.47 294 ASP A CA 1
ATOM 2269 C C . ASP A 1 294 ? -3.972 -16.197 7.096 1.00 50.47 294 ASP A C 1
ATOM 2271 O O . ASP A 1 294 ? -3.332 -16.087 6.051 1.00 50.47 294 ASP A O 1
ATOM 2275 N N . PRO A 1 295 ? -4.428 -17.390 7.513 1.00 47.88 295 PRO A N 1
ATOM 2276 C CA . PRO A 1 295 ? -4.199 -18.627 6.765 1.00 47.88 295 PRO A CA 1
ATOM 2277 C C . PRO A 1 295 ? -4.822 -18.610 5.358 1.00 47.88 295 PRO A C 1
ATOM 2279 O O . PRO A 1 295 ? -4.497 -19.464 4.538 1.00 47.88 295 PRO A O 1
ATOM 2282 N N . ARG A 1 296 ? -5.705 -17.646 5.050 1.00 47.56 296 ARG A N 1
ATOM 2283 C CA . ARG A 1 296 ? -6.248 -17.422 3.701 1.00 47.56 296 ARG A CA 1
ATOM 2284 C C . ARG A 1 296 ? -5.256 -16.715 2.777 1.00 47.56 296 ARG A C 1
ATOM 2286 O O . ARG A 1 296 ? -5.423 -16.780 1.559 1.00 47.56 296 ARG A O 1
ATOM 2293 N N . LEU A 1 297 ? -4.254 -16.020 3.317 1.00 48.69 297 LEU A N 1
ATOM 2294 C CA . LEU A 1 297 ? -3.134 -15.456 2.568 1.00 48.69 297 LEU A CA 1
ATOM 2295 C C . LEU A 1 297 ? -2.025 -16.507 2.497 1.00 48.69 297 LEU A C 1
ATOM 2297 O O . LEU A 1 297 ? -1.458 -16.867 3.525 1.00 48.69 297 LEU A O 1
ATOM 2301 N N . GLU A 1 298 ? -1.687 -16.991 1.298 1.00 42.34 298 GLU A N 1
ATOM 2302 C CA . GLU A 1 298 ? -0.444 -17.756 1.171 1.00 42.34 298 GLU A CA 1
ATOM 2303 C C . GLU A 1 298 ? 0.733 -16.847 1.559 1.00 42.34 298 GLU A C 1
ATOM 2305 O O . GLU A 1 298 ? 0.815 -15.710 1.072 1.00 42.34 298 GLU A O 1
ATOM 2310 N N . PRO A 1 299 ? 1.625 -17.293 2.459 1.00 52.19 299 PRO A N 1
ATOM 2311 C CA . PRO A 1 299 ? 2.685 -16.441 2.958 1.00 52.19 299 PRO A CA 1
ATOM 2312 C C . PRO A 1 299 ? 3.746 -16.253 1.874 1.00 52.19 299 PRO A C 1
ATOM 2314 O O . PRO A 1 299 ? 4.539 -17.151 1.598 1.00 52.19 299 PRO A O 1
ATOM 2317 N N . PHE A 1 300 ? 3.815 -15.055 1.295 1.00 47.56 300 PHE A N 1
ATOM 2318 C CA . PHE A 1 300 ? 5.036 -14.621 0.626 1.00 47.56 300 PHE A CA 1
ATOM 2319 C C . PHE A 1 300 ? 6.073 -14.271 1.701 1.00 47.56 300 PHE A C 1
ATOM 2321 O O . PHE A 1 300 ? 5.789 -13.414 2.546 1.00 47.56 300 PHE A O 1
ATOM 2328 N N . PRO A 1 301 ? 7.279 -14.871 1.685 1.00 53.28 301 PRO A N 1
ATOM 2329 C CA . PRO A 1 301 ? 8.363 -14.447 2.557 1.00 53.28 301 PRO A CA 1
ATOM 2330 C C . PRO A 1 301 ? 8.597 -12.943 2.392 1.00 53.28 301 PRO A C 1
ATOM 2332 O O . PRO A 1 301 ? 8.861 -12.469 1.283 1.00 53.28 301 PRO A O 1
ATOM 2335 N N . CYS A 1 302 ? 8.467 -12.193 3.489 1.00 52.66 302 CYS A N 1
ATOM 2336 C CA . CYS A 1 302 ? 8.718 -10.758 3.509 1.00 52.66 302 CYS A CA 1
ATOM 2337 C C . CYS A 1 302 ? 10.095 -10.495 4.114 1.00 52.66 302 CYS A C 1
ATOM 2339 O O . CYS A 1 302 ? 10.346 -10.830 5.272 1.00 52.66 302 CYS A O 1
ATOM 2341 N N . SER A 1 303 ? 10.987 -9.886 3.338 1.00 53.38 303 SER A N 1
ATOM 2342 C CA . SER A 1 303 ? 12.309 -9.476 3.813 1.00 53.38 303 SER A CA 1
ATOM 2343 C C . SER A 1 303 ? 12.358 -7.978 4.092 1.00 53.38 303 SER A C 1
ATOM 2345 O O . SER A 1 303 ? 11.817 -7.155 3.345 1.0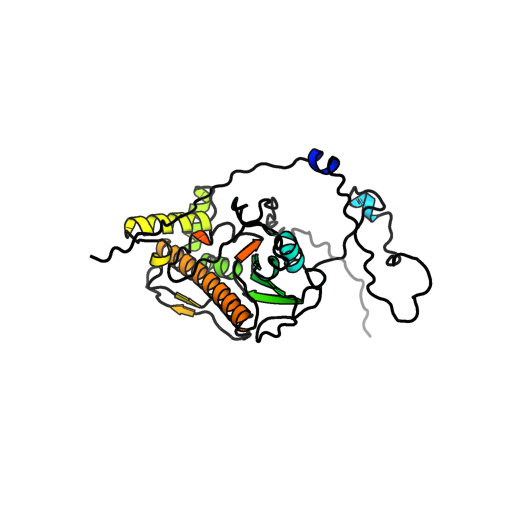0 53.38 303 SER A O 1
ATOM 2347 N N . LEU A 1 304 ? 13.010 -7.630 5.202 1.00 53.50 304 LEU A N 1
ATOM 2348 C CA . LEU A 1 304 ? 13.239 -6.257 5.632 1.00 53.50 304 LEU A CA 1
ATOM 2349 C C . LEU A 1 304 ? 14.732 -5.931 5.517 1.00 53.50 304 LEU A C 1
ATOM 2351 O O . LEU A 1 304 ? 15.568 -6.781 5.836 1.00 53.50 304 LEU A O 1
ATOM 2355 N N . PRO A 1 305 ? 15.093 -4.708 5.102 1.00 49.25 305 PRO A N 1
ATOM 2356 C CA . PRO A 1 305 ? 16.485 -4.293 5.065 1.00 49.25 305 PRO A CA 1
ATOM 2357 C C . PRO A 1 305 ? 17.068 -4.234 6.482 1.00 49.25 305 PRO A C 1
ATOM 2359 O O . PRO A 1 305 ? 16.429 -3.746 7.416 1.00 49.25 305 PRO A O 1
ATOM 2362 N N . SER A 1 306 ? 18.324 -4.661 6.627 1.00 42.38 306 SER A N 1
ATOM 2363 C CA . SER A 1 306 ? 19.064 -4.628 7.899 1.00 42.38 306 SER A CA 1
ATOM 2364 C C . SER A 1 306 ? 19.365 -3.207 8.398 1.00 42.38 306 SER A C 1
ATOM 2366 O O . SER A 1 306 ? 19.602 -3.006 9.586 1.00 42.38 306 SER A O 1
ATOM 2368 N N . LYS A 1 307 ? 19.332 -2.199 7.513 1.00 41.25 307 LYS A N 1
ATOM 2369 C CA . LYS A 1 307 ? 19.592 -0.790 7.843 1.00 41.25 307 LYS A CA 1
ATOM 2370 C C . LYS A 1 307 ? 18.305 0.040 7.773 1.00 41.25 307 LYS A C 1
ATOM 2372 O O . LYS A 1 307 ? 17.768 0.278 6.693 1.00 41.25 307 LYS A O 1
ATOM 2377 N N . LYS A 1 308 ? 17.841 0.547 8.921 1.00 38.62 308 LYS A N 1
ATOM 2378 C CA . LYS A 1 308 ? 16.805 1.596 8.998 1.00 38.62 308 LYS A CA 1
ATOM 2379 C C . LYS A 1 308 ? 17.458 2.971 8.808 1.00 38.62 308 LYS A C 1
ATOM 2381 O O . LYS A 1 308 ? 18.477 3.251 9.433 1.00 38.62 308 LYS A O 1
ATOM 2386 N N . LYS A 1 309 ? 16.869 3.858 7.993 1.00 30.28 309 LYS A N 1
ATOM 2387 C CA . LYS A 1 309 ? 17.248 5.284 8.005 1.00 30.28 309 LYS A CA 1
ATOM 2388 C C . LYS A 1 309 ? 16.732 5.918 9.307 1.00 30.28 309 LYS A C 1
ATOM 2390 O O . LYS A 1 309 ? 15.524 5.853 9.549 1.00 30.28 309 LYS A O 1
ATOM 2395 N N . PRO A 1 310 ? 17.588 6.531 10.141 1.00 23.56 310 PRO A N 1
ATOM 2396 C CA . PRO A 1 310 ? 17.129 7.248 11.318 1.00 23.56 310 PRO A CA 1
ATOM 2397 C C . PRO A 1 310 ? 16.467 8.561 10.874 1.00 23.56 310 PRO A C 1
ATOM 2399 O O . PRO A 1 310 ? 17.049 9.346 10.135 1.00 23.56 310 PRO A O 1
ATOM 2402 N N . HIS A 1 311 ? 15.233 8.780 11.328 1.00 24.83 311 HIS A N 1
ATOM 2403 C CA . HIS A 1 311 ? 14.525 10.066 11.327 1.00 24.83 311 HIS A CA 1
ATOM 2404 C C . HIS A 1 311 ? 14.277 10.756 9.969 1.00 24.83 311 HIS A C 1
ATOM 2406 O O . HIS A 1 311 ? 14.918 11.743 9.626 1.00 24.83 311 HIS A O 1
ATOM 2412 N N . LEU A 1 312 ? 13.180 10.391 9.299 1.00 24.78 312 LEU A N 1
ATOM 2413 C CA . LEU A 1 312 ? 12.327 11.413 8.679 1.00 24.78 312 LEU A CA 1
ATOM 2414 C C . LEU A 1 312 ? 11.312 11.866 9.737 1.00 24.78 312 LEU A C 1
ATOM 2416 O O . LEU A 1 312 ? 10.184 11.382 9.793 1.00 24.78 312 LEU A O 1
ATOM 2420 N N . ARG A 1 313 ? 11.729 12.768 10.638 1.00 21.36 313 ARG A N 1
ATOM 2421 C CA . ARG A 1 313 ? 10.764 13.530 11.444 1.00 21.36 313 ARG A CA 1
ATOM 2422 C C . ARG A 1 313 ? 9.943 14.371 10.465 1.00 21.36 313 ARG A C 1
ATOM 2424 O O . ARG A 1 313 ? 10.520 15.163 9.723 1.00 21.36 313 ARG A O 1
ATOM 2431 N N . ARG A 1 314 ? 8.609 14.237 10.473 1.00 22.64 314 ARG A N 1
ATOM 2432 C CA . ARG A 1 314 ? 7.732 15.296 9.950 1.00 22.64 314 ARG A CA 1
ATOM 2433 C C . ARG A 1 314 ? 8.132 16.572 10.699 1.00 22.64 314 ARG A C 1
ATOM 2435 O O . ARG A 1 314 ? 7.974 16.635 11.917 1.00 22.64 314 ARG A O 1
ATOM 2442 N N . HIS A 1 315 ? 8.707 17.553 10.005 1.00 21.84 315 HIS A N 1
ATOM 2443 C CA . HIS A 1 315 ? 8.854 18.884 10.584 1.00 21.84 315 HIS A CA 1
ATOM 2444 C C . HIS A 1 315 ? 7.447 19.376 10.967 1.00 21.84 315 HIS A C 1
ATOM 2446 O O . HIS A 1 315 ? 6.529 19.248 10.147 1.00 21.84 315 HIS A O 1
ATOM 2452 N N . PRO A 1 316 ? 7.237 19.915 12.182 1.00 23.86 316 PRO A N 1
ATOM 2453 C CA . PRO A 1 316 ? 5.997 20.612 12.479 1.00 23.86 316 PRO A CA 1
ATOM 2454 C C . PRO A 1 316 ? 5.824 21.726 11.446 1.00 23.86 316 PRO A C 1
ATOM 2456 O O . PRO A 1 316 ? 6.808 22.369 11.070 1.00 23.86 316 PRO A O 1
ATOM 2459 N N . ARG A 1 317 ? 4.588 21.959 10.979 1.00 24.61 317 ARG A N 1
ATOM 2460 C CA . ARG A 1 317 ? 4.274 23.175 10.219 1.00 24.61 317 ARG A CA 1
ATOM 2461 C C . ARG A 1 317 ? 4.779 24.352 11.042 1.00 24.61 317 ARG A C 1
ATOM 2463 O O . ARG A 1 317 ? 4.244 24.626 12.113 1.00 24.61 317 ARG A O 1
ATOM 2470 N N . VAL A 1 318 ? 5.812 25.022 10.547 1.00 25.36 318 VAL A N 1
ATOM 2471 C CA . VAL A 1 318 ? 6.206 26.326 11.060 1.00 25.36 318 VAL A CA 1
ATOM 2472 C C . VAL A 1 318 ? 5.004 27.228 10.816 1.00 25.36 318 VAL A C 1
ATOM 2474 O O . VAL A 1 318 ? 4.640 27.502 9.672 1.00 25.36 318 VAL A O 1
ATOM 2477 N N . SER A 1 319 ? 4.333 27.634 11.891 1.00 26.83 319 SER A N 1
ATOM 2478 C CA . SER A 1 319 ? 3.440 28.780 11.849 1.00 26.83 319 SER A CA 1
ATOM 2479 C C . SER A 1 319 ? 4.292 29.967 11.411 1.00 26.83 319 SER A C 1
ATOM 2481 O O . SER A 1 319 ? 5.140 30.434 12.175 1.00 26.83 319 SER A O 1
ATOM 2483 N N . ASN A 1 320 ? 4.121 30.417 10.169 1.00 26.12 320 ASN A N 1
ATOM 2484 C CA . ASN A 1 320 ? 4.730 31.650 9.693 1.00 26.12 320 ASN A CA 1
ATOM 2485 C C . ASN A 1 320 ? 4.146 32.814 10.497 1.00 26.12 320 ASN A C 1
ATOM 2487 O O . ASN A 1 320 ? 3.130 33.391 10.129 1.00 26.12 320 ASN A O 1
ATOM 2491 N N . ASN A 1 321 ? 4.811 33.160 11.595 1.00 28.69 321 ASN A N 1
ATOM 2492 C CA . ASN A 1 321 ? 4.715 34.474 12.204 1.00 28.69 321 ASN A CA 1
ATOM 2493 C C . ASN A 1 321 ? 5.761 35.360 11.514 1.00 28.69 321 ASN A C 1
ATOM 2495 O O . ASN A 1 321 ? 6.772 35.749 12.094 1.00 28.69 321 ASN A O 1
ATOM 2499 N N . THR A 1 322 ? 5.558 35.612 10.222 1.00 28.78 322 THR A N 1
ATOM 2500 C CA . THR A 1 322 ? 6.260 36.675 9.509 1.00 28.78 322 THR A CA 1
ATOM 2501 C C . THR A 1 322 ? 5.378 37.907 9.551 1.00 28.78 322 THR A C 1
ATOM 2503 O O . THR A 1 322 ? 4.334 37.995 8.908 1.00 28.78 322 THR A O 1
ATOM 2506 N N . SER A 1 323 ? 5.816 38.868 10.355 1.00 27.92 323 SER A N 1
ATOM 2507 C CA . SER A 1 323 ? 5.390 40.257 10.309 1.00 27.92 323 SER A CA 1
ATOM 2508 C C . SER A 1 323 ? 5.328 40.729 8.852 1.00 27.92 323 SER A C 1
ATOM 2510 O O . SER A 1 323 ? 6.345 40.836 8.166 1.00 27.92 323 SER A O 1
ATOM 2512 N N . GLN A 1 324 ? 4.110 40.992 8.371 1.00 26.55 324 GLN A N 1
ATOM 2513 C CA . GLN A 1 324 ? 3.858 41.653 7.096 1.00 26.55 324 GLN A CA 1
ATOM 2514 C C . GLN A 1 324 ? 4.508 43.042 7.120 1.00 26.55 324 GLN A C 1
ATOM 2516 O O . GLN A 1 324 ? 3.912 44.020 7.571 1.00 26.55 324 GLN A O 1
ATOM 2521 N N . LYS A 1 325 ? 5.733 43.155 6.605 1.00 25.17 325 LYS A N 1
ATOM 2522 C CA . LYS A 1 325 ? 6.226 44.430 6.086 1.00 25.17 325 LYS A CA 1
ATOM 2523 C C . LYS A 1 325 ? 5.532 44.665 4.747 1.00 25.17 325 LYS A C 1
ATOM 2525 O O . LYS A 1 325 ? 5.821 43.985 3.766 1.00 25.17 325 LYS A O 1
ATOM 2530 N N . ARG A 1 326 ? 4.575 45.599 4.739 1.00 23.58 326 ARG A N 1
ATOM 2531 C CA . ARG A 1 326 ? 3.990 46.169 3.519 1.00 23.58 326 ARG A CA 1
ATOM 2532 C C . ARG A 1 326 ? 5.118 46.747 2.671 1.00 23.58 326 ARG A C 1
ATOM 2534 O O . ARG A 1 326 ? 5.826 47.638 3.128 1.00 23.58 326 ARG A O 1
ATOM 2541 N N . TYR A 1 327 ? 5.256 46.250 1.451 1.00 25.47 327 TYR A N 1
ATOM 2542 C CA . TYR A 1 327 ? 5.908 46.989 0.381 1.00 25.47 327 TYR A CA 1
ATOM 2543 C C . TYR A 1 327 ? 4.817 47.790 -0.334 1.00 25.47 327 TYR A C 1
ATOM 2545 O O . TYR A 1 327 ? 3.937 47.215 -0.972 1.00 25.47 327 TYR A O 1
ATOM 2553 N N . GLU A 1 328 ? 4.836 49.109 -0.156 1.00 24.17 328 GLU A N 1
ATOM 2554 C CA . GLU A 1 328 ? 4.018 50.048 -0.923 1.00 24.17 328 GLU A CA 1
ATOM 2555 C C . GLU A 1 328 ? 4.609 50.193 -2.331 1.00 24.17 328 GLU A C 1
ATOM 2557 O O . GLU A 1 328 ? 5.787 50.515 -2.491 1.00 24.17 328 GLU A O 1
ATOM 2562 N N . PHE A 1 329 ? 3.794 49.946 -3.358 1.00 26.34 329 PHE A N 1
ATOM 2563 C CA . PHE A 1 329 ? 4.117 50.283 -4.744 1.00 26.34 329 PHE A CA 1
ATOM 2564 C C . PHE A 1 329 ? 3.638 51.715 -5.041 1.00 26.34 329 PHE A C 1
ATOM 2566 O O . PHE A 1 329 ? 2.482 52.030 -4.748 1.00 26.34 329 PHE A O 1
ATOM 2573 N N . PRO A 1 330 ? 4.474 52.593 -5.627 1.00 28.44 330 PRO A N 1
ATOM 2574 C CA . PRO A 1 330 ? 4.063 53.949 -5.960 1.00 28.44 330 PRO A CA 1
ATOM 2575 C C . PRO A 1 330 ? 3.111 53.986 -7.169 1.00 28.44 330 PRO A C 1
ATOM 2577 O O . PRO A 1 330 ? 3.371 53.402 -8.218 1.00 28.44 330 PRO A O 1
ATOM 2580 N N . GLY A 1 331 ? 2.011 54.712 -6.953 1.00 27.19 331 GLY A N 1
ATOM 2581 C CA . GLY A 1 331 ? 0.872 55.050 -7.813 1.00 27.19 331 GLY A CA 1
ATOM 2582 C C . GLY A 1 331 ? 0.987 54.939 -9.337 1.00 27.19 331 GLY A C 1
ATOM 2583 O O . GLY A 1 331 ? 1.769 55.635 -9.982 1.00 27.19 331 GLY A O 1
ATOM 2584 N N . SER A 1 332 ? 0.034 54.208 -9.916 1.00 29.39 332 SER A N 1
ATOM 2585 C CA . SER A 1 332 ? -0.456 54.426 -11.277 1.00 29.39 332 SER A CA 1
ATOM 2586 C C . SER A 1 332 ? -1.399 55.637 -11.298 1.00 29.39 332 SER A C 1
ATOM 2588 O O . SER A 1 332 ? -2.483 55.599 -10.710 1.00 29.39 332 SER A O 1
ATOM 2590 N N . LYS A 1 333 ? -0.991 56.718 -11.972 1.00 29.48 333 LYS A N 1
ATOM 2591 C CA . LYS A 1 333 ? -1.894 57.803 -12.378 1.00 29.48 333 LYS A CA 1
ATOM 2592 C C . LYS A 1 333 ? -2.811 57.314 -13.498 1.00 29.48 333 LYS A C 1
ATOM 2594 O O . LYS A 1 333 ? -2.364 56.630 -14.413 1.00 29.48 333 LYS A O 1
ATOM 2599 N N . ALA A 1 334 ? -4.073 57.708 -13.390 1.00 30.91 334 ALA A N 1
ATOM 2600 C CA . ALA A 1 334 ? -5.103 57.568 -14.401 1.00 30.91 334 ALA A CA 1
ATOM 2601 C C . ALA A 1 334 ? -4.738 58.294 -15.706 1.00 30.91 334 ALA A C 1
ATOM 2603 O O . ALA A 1 334 ? -4.294 59.444 -15.653 1.00 30.91 334 ALA A O 1
ATOM 2604 N N . MET A 1 335 ? -5.002 57.638 -16.837 1.00 31.88 335 MET A N 1
ATOM 2605 C CA . MET A 1 335 ? -5.689 58.210 -17.998 1.00 31.88 335 MET A CA 1
ATOM 2606 C C . MET A 1 335 ? -6.282 57.085 -18.844 1.00 31.88 335 MET A C 1
ATOM 2608 O O . MET A 1 335 ? -5.591 56.049 -18.982 1.00 31.88 335 MET A O 1
#

InterPro domains:
  IPR018485 Carbohydrate kinase FGGY, C-terminal [PF02782] (113-278)
  IPR043129 ATPase, nucleotide binding domain [SSF53067] (112-278)